Protein AF-A0A4Q7E898-F1 (afdb_monomer_lite)

Organism: NCBI:txid2294035

Sequence (315 aa):
MTIAIAASGPNAGLAIFKALQAAEAVGTGAIRGFVMLAVITSEGELQRYETQRGGTRTLFTEGETTGVEPPEMVQGAIAAALISSGPDRPTPLSQFLTADANAGLVTAHRVPQGPSINGIPLNVEVLDALQSGQSAQAATESVLAANPQADVGFITIDRQGNLYLQNAPRVQKRPDIGMAYREDAATGAKLGVLHNAISPYSSLAPLVADIGFRCMVEPAPVIGHFTIAAGVPIIYGDVDAVDVDEYGVAQRVVTSDRTFTDRDRSGVGIYLHSIVRHNGQAIGKTLFEPICIVSGGHIVEMSGQTSLQISYTHP

Secondary structure (DSSP, 8-state):
-EEEEEEESTTHHHHHHHHHHHHHHH-EES-SS-EEEEEE-TTS-EEEEEESSSTHHHHSEETTEESPPPPHHHHT-SEEEEEE-SS-PPSPGGGGSEEETTTEEEEEEE-TTSB-TTSSBHHHHHHHHHHTT--HHHHHHHHHHH-TT-SEEEEEEETT--EEEEE-HHHHT-TTEEEEEEEETTTTEEEEEEEESEESTTTHHHHHHHHHHTTTSPPPP--EEEEEETT-BEEE-SS-EEEE-TTSBEEEEEES-GGGTSS-EEEESS-TTPEEEETTEEEEEES---EEEEETTEEEEETTBSEEEEEEE--

Radius of gyration: 24.86 Å; chains: 1; bounding box: 59×46×65 Å

pLDDT: mean 96.6, std 3.12, range [75.75, 98.94]

Structure (mmCIF, N/CA/C/O backbone):
data_AF-A0A4Q7E898-F1
#
_entry.id   AF-A0A4Q7E898-F1
#
loop_
_atom_site.group_PDB
_atom_site.id
_atom_site.type_symbol
_atom_site.label_atom_id
_atom_site.label_alt_id
_atom_site.label_comp_id
_atom_site.label_asym_id
_atom_site.label_entity_id
_atom_site.label_seq_id
_atom_site.pdbx_PDB_ins_code
_atom_site.Cartn_x
_atom_site.Cartn_y
_atom_site.Cartn_z
_atom_site.occupancy
_atom_site.B_iso_or_equiv
_atom_site.auth_seq_id
_atom_site.auth_comp_id
_atom_site.auth_asym_id
_atom_site.auth_atom_id
_atom_site.pdbx_PDB_model_num
ATOM 1 N N . MET A 1 1 ? 3.023 -0.774 20.660 1.00 83.06 1 MET A N 1
ATOM 2 C CA . MET A 1 1 ? 3.803 -1.304 19.521 1.00 83.06 1 MET A CA 1
ATOM 3 C C . MET A 1 1 ? 2.766 -1.862 18.593 1.00 83.06 1 MET A C 1
ATOM 5 O O . MET A 1 1 ? 1.996 -2.672 19.073 1.00 83.06 1 MET A O 1
ATOM 9 N N . THR A 1 2 ? 2.616 -1.359 17.389 1.00 95.12 2 THR A N 1
ATOM 10 C CA . THR A 1 2 ? 1.421 -1.618 16.568 1.00 95.12 2 THR A CA 1
ATOM 11 C C . THR A 1 2 ? 1.756 -1.254 15.138 1.00 95.12 2 THR A C 1
ATOM 13 O O . THR A 1 2 ? 2.530 -0.315 14.934 1.00 95.12 2 THR A O 1
ATOM 16 N N . ILE A 1 3 ? 1.141 -1.945 14.191 1.00 98.50 3 ILE A N 1
ATOM 17 C CA . ILE A 1 3 ? 1.109 -1.583 12.779 1.00 98.50 3 ILE A CA 1
ATOM 18 C C . ILE A 1 3 ? -0.346 -1.385 12.359 1.00 98.50 3 ILE A C 1
ATOM 20 O O . ILE A 1 3 ? -1.218 -2.158 12.746 1.00 98.50 3 ILE A O 1
ATOM 24 N N . ALA A 1 4 ? -0.584 -0.335 11.592 1.00 98.75 4 ALA A N 1
ATOM 25 C CA . ALA A 1 4 ? -1.838 -0.007 10.949 1.00 98.75 4 ALA A CA 1
ATOM 26 C C . ALA A 1 4 ? -1.588 0.024 9.448 1.00 98.75 4 ALA A C 1
ATOM 28 O O . ALA A 1 4 ? -0.592 0.599 8.999 1.00 98.75 4 ALA A O 1
ATOM 29 N N . ILE A 1 5 ? -2.476 -0.602 8.691 1.00 98.88 5 ILE A N 1
ATOM 30 C CA . ILE A 1 5 ? -2.400 -0.638 7.233 1.00 98.88 5 ILE A CA 1
ATOM 31 C C . ILE A 1 5 ? -3.806 -0.395 6.717 1.00 98.88 5 ILE A C 1
ATOM 33 O O . ILE A 1 5 ? -4.744 -1.030 7.196 1.00 98.88 5 ILE A O 1
ATOM 37 N N . ALA A 1 6 ? -3.957 0.510 5.761 1.00 98.94 6 ALA A N 1
ATOM 38 C CA . ALA A 1 6 ? -5.221 0.689 5.067 1.00 98.94 6 ALA A CA 1
ATOM 39 C C . ALA A 1 6 ? -4.982 0.867 3.572 1.00 98.94 6 ALA A C 1
ATOM 41 O O . ALA A 1 6 ? -3.936 1.374 3.166 1.00 98.94 6 ALA A O 1
ATOM 42 N N . ALA A 1 7 ? -5.948 0.447 2.769 1.00 98.88 7 ALA A N 1
ATOM 43 C CA . ALA A 1 7 ? -5.915 0.575 1.327 1.00 98.88 7 ALA A CA 1
ATOM 44 C C . ALA A 1 7 ? -7.309 0.875 0.769 1.00 98.88 7 ALA A C 1
ATOM 46 O O . ALA A 1 7 ? -8.317 0.457 1.338 1.00 98.88 7 ALA A O 1
ATOM 47 N N . SER A 1 8 ? -7.345 1.593 -0.349 1.00 98.69 8 SER A N 1
ATOM 48 C CA . SER A 1 8 ? -8.548 1.943 -1.105 1.00 98.69 8 SER A CA 1
ATOM 49 C C . SER A 1 8 ? -8.269 1.769 -2.597 1.00 98.69 8 SER A C 1
ATOM 51 O O . SER A 1 8 ? -7.220 2.204 -3.069 1.00 98.69 8 SER A O 1
ATOM 53 N N . GLY A 1 9 ? -9.172 1.115 -3.325 1.00 97.75 9 GLY A N 1
ATOM 54 C CA . GLY A 1 9 ? -9.016 0.771 -4.740 1.00 97.75 9 GLY A CA 1
ATOM 55 C C . GLY A 1 9 ? -9.051 -0.740 -5.001 1.00 97.75 9 GLY A C 1
ATOM 56 O O . GLY A 1 9 ? -9.467 -1.508 -4.129 1.00 97.75 9 GLY A O 1
ATOM 57 N N . PRO A 1 10 ? -8.634 -1.184 -6.202 1.00 95.88 10 PRO A N 1
ATOM 58 C CA . PRO A 1 10 ? -8.641 -2.596 -6.574 1.00 95.88 10 PRO A CA 1
ATOM 59 C C . PRO A 1 10 ? -7.853 -3.459 -5.585 1.00 95.88 10 PRO A C 1
ATOM 61 O O . PRO A 1 10 ? -6.751 -3.099 -5.171 1.00 95.88 10 PRO A O 1
ATOM 64 N N . ASN A 1 11 ? -8.414 -4.615 -5.229 1.00 97.44 11 ASN A N 1
ATOM 65 C CA . ASN A 1 11 ? -7.785 -5.617 -4.366 1.00 97.44 11 ASN A CA 1
ATOM 66 C C . ASN A 1 11 ? -7.314 -5.091 -2.993 1.00 97.44 11 ASN A C 1
ATOM 68 O O . ASN A 1 11 ? -6.319 -5.581 -2.447 1.00 97.44 11 ASN A O 1
ATOM 72 N N . ALA A 1 12 ? -7.994 -4.091 -2.417 1.00 98.56 12 ALA A N 1
ATOM 73 C CA . ALA A 1 12 ? -7.544 -3.442 -1.186 1.00 98.56 12 ALA A CA 1
ATOM 74 C C . ALA A 1 12 ? -7.361 -4.438 -0.028 1.00 98.56 12 ALA A C 1
ATOM 76 O O . ALA A 1 12 ? -6.400 -4.334 0.737 1.00 98.56 12 ALA A O 1
ATOM 77 N N . GLY A 1 13 ? -8.243 -5.436 0.095 1.00 98.62 13 GLY A N 1
ATOM 78 C CA . GLY A 1 13 ? -8.133 -6.435 1.157 1.00 98.62 13 GLY A CA 1
ATOM 79 C C . GLY A 1 13 ? -6.945 -7.382 0.982 1.00 98.62 13 GLY A C 1
ATOM 80 O O . GLY A 1 13 ? -6.230 -7.640 1.954 1.00 98.62 13 GLY A O 1
ATOM 81 N N . LEU A 1 14 ? -6.662 -7.836 -0.247 1.00 98.44 14 LEU A N 1
ATOM 82 C CA . LEU A 1 14 ? -5.456 -8.623 -0.529 1.00 98.44 14 LEU A CA 1
ATOM 83 C C . LEU A 1 14 ? -4.189 -7.805 -0.246 1.00 98.44 14 LEU A C 1
ATOM 85 O O . LEU A 1 14 ? -3.255 -8.303 0.384 1.00 98.44 14 LEU A O 1
ATOM 89 N N . ALA A 1 15 ? -4.177 -6.537 -0.657 1.00 98.75 15 ALA A N 1
ATOM 90 C CA . ALA A 1 15 ? -3.044 -5.637 -0.485 1.00 98.75 15 ALA A CA 1
ATOM 91 C C . ALA A 1 15 ? -2.647 -5.467 0.986 1.00 98.75 15 ALA A C 1
ATOM 93 O O . ALA A 1 15 ? -1.477 -5.654 1.337 1.00 98.75 15 ALA A O 1
ATOM 94 N N . ILE A 1 16 ? -3.606 -5.171 1.873 1.00 98.81 16 ILE A N 1
ATOM 95 C CA . ILE A 1 16 ? -3.294 -5.006 3.300 1.00 98.81 16 ILE A CA 1
ATOM 96 C C . ILE A 1 16 ? -2.900 -6.329 3.964 1.00 98.81 16 ILE A C 1
ATOM 98 O O . ILE A 1 16 ? -2.039 -6.331 4.847 1.00 98.81 16 ILE A O 1
ATOM 102 N N . PHE A 1 17 ? -3.471 -7.457 3.524 1.00 98.81 17 PHE A N 1
ATOM 103 C CA . PHE A 1 17 ? -3.107 -8.780 4.029 1.00 98.81 17 PHE A CA 1
ATOM 104 C C . PHE A 1 17 ? -1.658 -9.125 3.668 1.00 98.81 17 PHE A C 1
ATOM 106 O O . PHE A 1 17 ? -0.875 -9.495 4.544 1.00 98.81 17 PHE A O 1
ATOM 113 N N . LYS A 1 18 ? -1.263 -8.923 2.404 1.00 98.75 18 LYS A N 1
ATOM 114 C CA . LYS A 1 18 ? 0.110 -9.152 1.927 1.00 98.75 18 LYS A CA 1
ATOM 115 C C . LYS A 1 18 ? 1.115 -8.202 2.565 1.00 98.75 18 LYS A C 1
ATOM 117 O O . LYS A 1 18 ? 2.206 -8.633 2.938 1.00 98.75 18 LYS A O 1
ATOM 122 N N . ALA A 1 19 ? 0.738 -6.941 2.770 1.00 98.75 19 ALA A N 1
ATOM 123 C CA . ALA A 1 19 ? 1.561 -5.988 3.504 1.00 98.75 19 ALA A CA 1
ATOM 124 C C . ALA A 1 19 ? 1.795 -6.440 4.958 1.00 98.75 19 ALA A C 1
ATOM 126 O O . ALA A 1 19 ? 2.935 -6.439 5.426 1.00 98.75 19 ALA A O 1
ATOM 127 N N . LEU A 1 20 ? 0.754 -6.893 5.669 1.00 98.75 20 LEU A N 1
ATOM 128 C CA . LEU A 1 20 ? 0.919 -7.410 7.030 1.00 98.75 20 LEU A CA 1
ATOM 129 C C . LEU A 1 20 ? 1.741 -8.705 7.054 1.00 98.75 20 LEU A C 1
ATOM 131 O O . LEU A 1 20 ? 2.619 -8.838 7.902 1.00 98.75 20 LEU A O 1
ATOM 135 N N . GLN A 1 21 ? 1.515 -9.627 6.116 1.00 98.44 21 GLN A N 1
ATOM 136 C CA . GLN A 1 21 ? 2.284 -10.869 6.000 1.00 98.44 21 GLN A CA 1
ATOM 137 C C . GLN A 1 21 ? 3.780 -10.576 5.800 1.00 98.44 21 GLN A C 1
ATOM 139 O O . GLN A 1 21 ? 4.632 -11.186 6.449 1.00 98.44 21 GLN A O 1
ATOM 144 N N . ALA A 1 22 ? 4.111 -9.594 4.958 1.00 98.38 22 ALA A N 1
ATOM 145 C CA . ALA A 1 22 ? 5.482 -9.130 4.780 1.00 98.38 22 ALA A CA 1
ATOM 146 C C . ALA A 1 22 ? 6.048 -8.499 6.060 1.00 98.38 22 ALA A C 1
ATOM 148 O O . ALA A 1 22 ? 7.173 -8.815 6.455 1.00 98.38 22 ALA A O 1
ATOM 149 N N . ALA A 1 23 ? 5.262 -7.659 6.744 1.00 98.31 23 ALA A N 1
ATOM 150 C CA . ALA A 1 23 ? 5.660 -7.060 8.015 1.00 98.31 23 ALA A CA 1
ATOM 151 C C . ALA A 1 23 ? 5.947 -8.127 9.078 1.00 98.31 23 ALA A C 1
ATOM 153 O O . ALA A 1 23 ? 6.920 -8.032 9.822 1.00 98.31 23 ALA A O 1
ATOM 154 N N . GLU A 1 24 ? 5.122 -9.168 9.125 1.00 98.06 24 GLU A N 1
ATOM 155 C CA . GLU A 1 24 ? 5.299 -10.317 9.995 1.00 98.06 24 GLU A CA 1
ATOM 156 C C . GLU A 1 24 ? 6.531 -11.129 9.613 1.00 98.06 24 GLU A C 1
ATOM 158 O O . GLU A 1 24 ? 7.222 -11.592 10.511 1.00 98.06 24 GLU A O 1
ATOM 163 N N . ALA A 1 25 ? 6.865 -11.286 8.334 1.00 97.62 25 ALA A N 1
ATOM 164 C CA . ALA A 1 25 ? 8.036 -12.053 7.917 1.00 97.62 25 ALA A CA 1
ATOM 165 C C . ALA A 1 25 ? 9.357 -11.415 8.384 1.00 97.62 25 ALA A C 1
ATOM 167 O O . ALA A 1 25 ? 10.219 -12.116 8.917 1.00 97.62 25 ALA A O 1
ATOM 168 N N . VAL A 1 26 ? 9.501 -10.095 8.232 1.00 97.31 26 VAL A N 1
ATOM 169 C CA . VAL A 1 26 ? 10.788 -9.398 8.441 1.00 97.31 26 VAL A CA 1
ATOM 170 C C . VAL A 1 26 ? 10.845 -8.552 9.715 1.00 97.31 26 VAL A C 1
ATOM 172 O O . VAL A 1 26 ? 11.931 -8.217 10.186 1.00 97.31 26 VAL A O 1
ATOM 175 N N . GLY A 1 27 ? 9.691 -8.191 10.274 1.00 96.56 27 GLY A N 1
ATOM 176 C CA . GLY A 1 27 ? 9.585 -7.330 11.443 1.00 96.56 27 GLY A CA 1
ATOM 177 C C . GLY A 1 27 ? 9.893 -8.056 12.752 1.00 96.56 27 GLY A C 1
ATOM 178 O O . GLY A 1 27 ? 9.548 -9.221 12.954 1.00 96.56 27 GLY A O 1
ATOM 179 N N . THR A 1 28 ? 10.501 -7.329 13.687 1.00 95.62 28 THR A N 1
ATOM 180 C CA . THR A 1 28 ? 10.760 -7.776 15.064 1.00 95.62 28 THR A CA 1
ATOM 181 C C . THR A 1 28 ? 10.154 -6.797 16.068 1.00 95.62 28 THR A C 1
ATOM 183 O O . THR A 1 28 ? 10.094 -5.597 15.815 1.00 95.62 28 THR A O 1
ATOM 186 N N . GLY A 1 29 ? 9.679 -7.294 17.213 1.00 92.75 29 GLY A N 1
ATOM 187 C CA . GLY A 1 29 ? 8.927 -6.510 18.202 1.00 92.75 29 GLY A CA 1
ATOM 188 C C . GLY A 1 29 ? 7.529 -7.086 18.422 1.00 92.75 29 GLY A C 1
ATOM 189 O O . GLY A 1 29 ? 7.320 -8.285 18.239 1.00 92.75 29 GLY A O 1
ATOM 190 N N . ALA A 1 30 ? 6.559 -6.256 18.818 1.00 88.94 30 ALA A N 1
ATOM 191 C CA . ALA A 1 30 ? 5.180 -6.727 18.990 1.00 88.94 30 ALA A CA 1
ATOM 192 C C . ALA A 1 30 ? 4.429 -6.735 17.652 1.00 88.94 30 ALA A C 1
ATOM 194 O O . ALA A 1 30 ? 3.775 -5.761 17.282 1.00 88.94 30 ALA A O 1
ATOM 195 N N . ILE A 1 31 ? 4.535 -7.867 16.964 1.00 94.19 31 ILE A N 1
ATOM 196 C CA . ILE A 1 31 ? 3.850 -8.227 15.720 1.00 94.19 31 ILE A CA 1
ATOM 197 C C . ILE A 1 31 ? 3.556 -9.744 15.745 1.00 94.19 31 ILE A C 1
ATOM 199 O O . ILE A 1 31 ? 4.004 -10.421 16.674 1.00 94.19 31 ILE A O 1
ATOM 203 N N . ARG A 1 32 ? 2.805 -10.291 14.773 1.00 93.50 32 ARG A N 1
ATOM 204 C CA . ARG A 1 32 ? 2.372 -11.713 14.705 1.00 93.50 32 ARG A CA 1
ATOM 205 C C . ARG A 1 32 ? 1.403 -12.153 15.817 1.00 93.50 32 ARG A C 1
ATOM 207 O O . ARG A 1 32 ? 1.253 -13.344 16.095 1.00 93.50 32 ARG A O 1
ATOM 214 N N . GLY A 1 33 ? 0.786 -11.203 16.506 1.00 95.25 33 GLY A N 1
ATOM 215 C CA . GLY A 1 33 ? -0.167 -11.445 17.582 1.00 95.25 33 GLY A CA 1
ATOM 216 C C . GLY A 1 33 ? -1.595 -11.241 17.109 1.00 95.25 33 GLY A C 1
ATOM 217 O O . GLY A 1 33 ? -2.097 -12.052 16.332 1.00 95.25 33 GLY A O 1
ATOM 218 N N . PHE A 1 34 ? -2.236 -10.185 17.610 1.00 97.25 34 PHE A N 1
ATOM 219 C CA . PHE A 1 34 ? -3.614 -9.874 17.257 1.00 97.25 34 PHE A CA 1
ATOM 220 C C . PHE A 1 34 ? -3.705 -9.180 15.896 1.00 97.25 34 PHE A C 1
ATOM 222 O O . PHE A 1 34 ? -2.785 -8.458 15.503 1.00 97.25 34 PHE A O 1
ATOM 229 N N . VAL A 1 35 ? -4.840 -9.350 15.227 1.00 98.44 35 VAL A N 1
ATOM 230 C CA . VAL A 1 35 ? -5.249 -8.555 14.067 1.00 98.44 35 VAL A CA 1
ATOM 231 C C . VAL A 1 35 ? -6.724 -8.226 14.223 1.00 98.44 35 VAL A C 1
ATOM 233 O O . VAL A 1 35 ? -7.515 -9.105 14.552 1.00 98.44 35 VAL A O 1
ATOM 236 N N . MET A 1 36 ? -7.082 -6.974 13.968 1.00 98.50 36 MET A N 1
ATOM 237 C CA . MET A 1 36 ? -8.452 -6.564 13.680 1.00 98.50 36 MET A CA 1
ATOM 238 C C . MET A 1 36 ? -8.471 -6.025 12.254 1.00 98.50 36 MET A C 1
ATOM 240 O O . MET A 1 36 ? -7.740 -5.080 11.960 1.00 98.50 36 MET A O 1
ATOM 244 N N . LEU A 1 37 ? -9.274 -6.633 11.385 1.00 98.81 37 LEU A N 1
ATOM 245 C CA . LEU A 1 37 ? -9.423 -6.281 9.977 1.00 98.81 37 LEU A CA 1
ATOM 246 C C . LEU A 1 37 ? -10.886 -5.939 9.691 1.00 98.81 37 LEU A C 1
ATOM 248 O O . LEU A 1 37 ? -11.799 -6.651 10.111 1.00 98.81 37 LEU A O 1
ATOM 252 N N . ALA A 1 38 ? -11.102 -4.854 8.956 1.00 98.81 38 ALA A N 1
ATOM 253 C CA . ALA A 1 38 ? -12.399 -4.488 8.412 1.00 98.81 38 ALA A CA 1
ATOM 254 C C . ALA A 1 38 ? -12.268 -4.179 6.923 1.00 98.81 38 ALA A C 1
ATOM 256 O O . ALA A 1 38 ? -11.303 -3.541 6.498 1.00 98.81 38 ALA A O 1
ATOM 257 N N . VAL A 1 39 ? -13.248 -4.623 6.142 1.00 98.75 39 VAL A N 1
ATOM 258 C CA . VAL A 1 39 ? -13.307 -4.383 4.698 1.00 98.75 39 VAL A CA 1
ATOM 259 C C . VAL A 1 39 ? -14.683 -3.909 4.283 1.00 98.75 39 VAL A C 1
ATOM 261 O O . VAL A 1 39 ? -15.682 -4.359 4.839 1.00 98.75 39 VAL A O 1
ATOM 264 N N . ILE A 1 40 ? -14.715 -3.029 3.289 1.00 98.69 40 ILE A N 1
ATOM 265 C CA . ILE A 1 40 ? -15.909 -2.693 2.522 1.00 98.69 40 ILE A CA 1
ATOM 266 C C . ILE A 1 40 ? -15.793 -3.449 1.199 1.00 98.69 40 ILE A C 1
ATOM 268 O O . ILE A 1 40 ? -14.851 -3.226 0.432 1.00 98.69 40 ILE A O 1
ATOM 272 N N . THR A 1 41 ? -16.703 -4.391 0.966 1.00 98.00 41 THR A N 1
ATOM 273 C CA . THR A 1 41 ? -16.717 -5.230 -0.239 1.00 98.00 41 THR A CA 1
ATOM 274 C C . THR A 1 41 ? -17.074 -4.404 -1.477 1.00 98.00 41 THR A C 1
ATOM 276 O O . THR A 1 41 ? -17.543 -3.270 -1.372 1.00 98.00 41 THR A O 1
ATOM 279 N N . SER A 1 42 ? -16.890 -4.972 -2.669 1.00 94.94 42 SER A N 1
ATOM 280 C CA . SER A 1 42 ? -17.359 -4.371 -3.930 1.00 94.94 42 SER A CA 1
ATOM 281 C C . SER A 1 42 ? -18.873 -4.132 -3.971 1.00 94.94 42 SER A C 1
ATOM 283 O O . SER A 1 42 ? -19.337 -3.261 -4.703 1.00 94.94 42 SER A O 1
ATOM 285 N N . GLU A 1 43 ? -19.632 -4.856 -3.151 1.00 95.75 43 GLU A N 1
ATOM 286 C CA . GLU A 1 43 ? -21.079 -4.702 -2.967 1.00 95.75 43 GLU A CA 1
ATOM 287 C C . GLU A 1 43 ? -21.429 -3.626 -1.922 1.00 95.75 43 GLU A C 1
ATOM 289 O O . GLU A 1 43 ? -22.600 -3.332 -1.693 1.00 95.75 43 GLU A O 1
ATOM 294 N N . GLY A 1 44 ? -20.422 -3.003 -1.300 1.00 96.06 44 GLY A N 1
ATOM 295 C CA . GLY A 1 44 ? -20.595 -1.981 -0.269 1.00 96.06 44 GLY A CA 1
ATOM 296 C C . GLY A 1 44 ? -20.878 -2.543 1.125 1.00 96.06 44 GLY A C 1
ATOM 297 O O . GLY A 1 44 ? -21.273 -1.792 2.015 1.00 96.06 44 GLY A O 1
ATOM 298 N N . GLU A 1 45 ? -20.683 -3.845 1.344 1.00 97.75 45 GLU A N 1
ATOM 299 C CA . GLU A 1 45 ? -20.921 -4.474 2.641 1.00 97.75 45 GLU A CA 1
ATOM 300 C C . GLU A 1 45 ? -19.704 -4.372 3.557 1.00 97.75 45 GLU A C 1
ATOM 302 O O . GLU A 1 45 ? -18.565 -4.550 3.129 1.00 97.75 45 GLU A O 1
ATOM 307 N N . LEU A 1 46 ? -19.944 -4.146 4.848 1.00 98.38 46 LEU A N 1
ATOM 308 C CA . LEU A 1 46 ? -18.887 -4.096 5.851 1.00 98.38 46 LEU A CA 1
ATOM 309 C C . LEU A 1 46 ? -18.697 -5.462 6.515 1.00 98.38 46 LEU A C 1
ATOM 311 O O . LEU A 1 46 ? -19.549 -5.910 7.280 1.00 98.38 46 LEU A O 1
ATOM 315 N N . GLN A 1 47 ? -17.534 -6.069 6.293 1.00 98.44 47 GLN A N 1
ATOM 316 C CA . GLN A 1 47 ? -17.136 -7.340 6.899 1.00 98.44 47 GLN A CA 1
ATOM 317 C C . GLN A 1 47 ? -16.001 -7.122 7.908 1.00 98.44 47 GLN A C 1
ATOM 319 O O . GLN A 1 47 ? -15.177 -6.215 7.755 1.00 98.44 47 GLN A O 1
ATOM 324 N N . ARG A 1 48 ? -15.957 -7.946 8.959 1.00 98.56 48 ARG A N 1
ATOM 325 C CA . ARG A 1 48 ? -14.964 -7.858 10.041 1.00 98.56 48 ARG A CA 1
ATOM 326 C C . ARG A 1 48 ? -14.371 -9.221 10.348 1.00 98.56 48 ARG A C 1
ATOM 328 O O . ARG A 1 48 ? -15.101 -10.199 10.458 1.00 98.56 48 ARG A O 1
ATOM 335 N N . TYR A 1 49 ? -13.060 -9.243 10.544 1.00 98.44 49 TYR A N 1
ATOM 336 C CA . TYR A 1 49 ? -12.298 -10.442 10.862 1.00 98.44 49 TYR A CA 1
ATOM 337 C C . TYR A 1 49 ? -11.279 -10.117 11.942 1.00 98.44 49 TYR A C 1
ATOM 339 O O . TYR A 1 49 ? -10.667 -9.046 11.931 1.00 98.44 49 TYR A O 1
ATOM 347 N N . GLU A 1 50 ? -11.085 -11.039 12.875 1.00 98.00 50 GLU A N 1
ATOM 348 C CA . GLU A 1 50 ? -10.168 -10.824 13.980 1.00 98.00 50 GLU A CA 1
ATOM 349 C C . GLU A 1 50 ? -9.475 -12.108 14.424 1.00 98.00 50 GLU A C 1
ATOM 351 O O . GLU A 1 50 ? -9.988 -13.214 14.279 1.00 98.00 50 GLU A O 1
ATOM 356 N N . THR A 1 51 ? -8.292 -11.944 15.003 1.00 97.81 51 THR A N 1
ATOM 357 C CA . THR A 1 51 ? -7.583 -12.995 15.730 1.00 97.81 51 THR A CA 1
ATOM 358 C C . THR A 1 51 ? -6.811 -12.362 16.876 1.00 97.81 51 THR A C 1
ATOM 360 O O . THR A 1 51 ? -6.358 -11.224 16.771 1.00 97.81 51 THR A O 1
ATOM 363 N N . GLN A 1 52 ? -6.633 -13.085 17.980 1.00 96.44 52 GLN A N 1
ATOM 364 C CA . GLN A 1 52 ? -5.808 -12.631 19.106 1.00 96.44 52 GLN A CA 1
ATOM 365 C C . GLN A 1 52 ? -4.343 -13.057 18.988 1.00 96.44 52 GLN A C 1
ATOM 367 O O . GLN A 1 52 ? -3.465 -12.452 19.609 1.00 96.44 52 GLN A O 1
ATOM 372 N N . ARG A 1 53 ? -4.066 -14.137 18.253 1.00 96.12 53 ARG A N 1
ATOM 373 C CA . ARG A 1 53 ? -2.758 -14.800 18.226 1.00 96.12 53 ARG A CA 1
ATOM 374 C C . ARG A 1 53 ? -2.511 -15.408 16.863 1.00 96.12 53 ARG A C 1
ATOM 376 O O . ARG A 1 53 ? -3.365 -16.139 16.382 1.00 96.12 53 ARG A O 1
ATOM 383 N N . GLY A 1 54 ? -1.310 -15.228 16.321 1.00 95.75 54 GLY A N 1
ATOM 384 C CA . GLY A 1 54 ? -0.877 -15.868 15.079 1.00 95.75 54 GLY A CA 1
ATOM 385 C C . GLY A 1 54 ? -0.921 -14.956 13.856 1.00 95.75 54 GLY A C 1
ATOM 386 O O . GLY A 1 54 ? -0.413 -15.356 12.810 1.00 95.75 54 GLY A O 1
ATOM 387 N N . GLY A 1 55 ? -1.432 -13.729 13.988 1.00 97.38 55 GLY A N 1
ATOM 388 C CA . GLY A 1 55 ? -1.327 -12.743 12.923 1.00 97.38 55 GLY A CA 1
ATOM 389 C C . GLY A 1 55 ? -2.074 -13.158 11.657 1.00 97.38 55 GLY A C 1
ATOM 390 O O . GLY A 1 55 ? -3.152 -13.750 11.718 1.00 97.38 55 GLY A O 1
ATOM 391 N N . THR A 1 56 ? -1.460 -12.929 10.497 1.00 97.88 56 THR A N 1
ATOM 392 C CA . THR A 1 56 ? -2.016 -13.379 9.207 1.00 97.88 56 THR A CA 1
ATOM 393 C C . THR A 1 56 ? -2.218 -14.890 9.125 1.00 97.88 56 THR A C 1
ATOM 395 O O . THR A 1 56 ? -3.088 -15.342 8.387 1.00 97.88 56 THR A O 1
ATOM 398 N N . ARG A 1 57 ? -1.485 -15.692 9.914 1.00 97.44 57 ARG A N 1
ATOM 399 C CA . ARG A 1 57 ? -1.609 -17.156 9.876 1.00 97.44 57 ARG A CA 1
ATOM 400 C C . ARG A 1 57 ? -2.932 -17.665 10.434 1.00 97.44 57 ARG A C 1
ATOM 402 O O . ARG A 1 57 ? -3.322 -18.770 10.100 1.00 97.44 57 ARG A O 1
ATOM 409 N N . THR A 1 58 ? -3.594 -16.925 11.310 1.00 97.25 58 THR A N 1
ATOM 410 C CA . THR A 1 58 ? -4.819 -17.393 11.986 1.00 97.25 58 THR A CA 1
ATOM 411 C C . THR A 1 58 ? -6.007 -16.474 11.757 1.00 97.25 58 THR A C 1
ATOM 413 O O . THR A 1 58 ? -7.091 -16.770 12.244 1.00 97.25 58 THR A O 1
ATOM 416 N N . LEU A 1 59 ? -5.813 -15.367 11.036 1.00 97.88 59 LEU A N 1
ATOM 417 C CA . LEU A 1 59 ? -6.890 -14.446 10.684 1.00 97.88 59 LEU A CA 1
ATOM 418 C C . LEU A 1 59 ? -7.956 -15.116 9.806 1.00 97.88 59 LEU A C 1
ATOM 420 O O . LEU A 1 59 ? -9.139 -14.827 9.953 1.00 97.88 59 LEU A O 1
ATOM 424 N N . PHE A 1 60 ? -7.528 -16.021 8.925 1.00 97.75 60 PHE A N 1
ATOM 425 C CA . PHE A 1 60 ? -8.398 -16.845 8.094 1.00 97.75 60 PHE A CA 1
ATOM 426 C C . PHE A 1 60 ? -8.020 -18.318 8.252 1.00 97.75 60 PHE A C 1
ATOM 428 O O . PHE A 1 60 ? -6.843 -18.656 8.426 1.00 97.75 60 PHE A O 1
ATOM 435 N N . THR A 1 61 ? -9.025 -19.191 8.190 1.00 94.94 61 THR A N 1
ATOM 436 C CA . THR A 1 61 ? -8.860 -20.646 8.242 1.00 94.94 61 THR A CA 1
ATOM 437 C C . THR A 1 61 ? -9.733 -21.318 7.189 1.00 94.94 61 THR A C 1
ATOM 439 O O . THR A 1 61 ? -10.836 -20.856 6.901 1.00 94.94 61 THR A O 1
ATOM 442 N N . GLU A 1 62 ? -9.260 -22.438 6.648 1.00 91.19 62 GLU A N 1
ATOM 443 C CA . GLU A 1 62 ? -10.039 -23.318 5.774 1.00 91.19 62 GLU A CA 1
ATOM 444 C C . GLU A 1 62 ? -10.202 -24.669 6.474 1.00 91.19 62 GLU A C 1
ATOM 446 O O . GLU A 1 62 ? -9.291 -25.502 6.502 1.00 91.19 62 GLU A O 1
ATOM 451 N N . GLY A 1 63 ? -11.344 -24.844 7.145 1.00 90.81 63 GLY A N 1
ATOM 452 C CA . GLY A 1 63 ? -11.521 -25.929 8.108 1.00 90.81 63 GLY A CA 1
ATOM 453 C C . GLY A 1 63 ? -10.485 -25.828 9.233 1.00 90.81 63 GLY A C 1
ATOM 454 O O . GLY A 1 63 ? -10.434 -24.826 9.944 1.00 90.81 63 GLY A O 1
ATOM 455 N N . GLU A 1 64 ? -9.647 -26.856 9.372 1.00 91.12 64 GLU A N 1
ATOM 456 C CA . GLU A 1 64 ? -8.554 -26.914 10.357 1.00 91.12 64 GLU A CA 1
ATOM 457 C C . GLU A 1 64 ? -7.231 -26.304 9.841 1.00 91.12 64 GLU A C 1
ATOM 459 O O . GLU A 1 64 ? -6.256 -26.192 10.588 1.00 91.12 64 GLU A O 1
ATOM 464 N N . THR A 1 65 ? -7.178 -25.891 8.570 1.00 93.50 65 THR A N 1
ATOM 465 C CA . THR A 1 65 ? -5.968 -25.345 7.941 1.00 93.50 65 THR A CA 1
ATOM 466 C C . THR A 1 65 ? -5.794 -23.868 8.284 1.00 93.50 65 THR A C 1
ATOM 468 O O . THR A 1 65 ? -6.705 -23.060 8.111 1.00 93.50 65 THR A O 1
ATOM 471 N N . THR A 1 66 ? -4.592 -23.506 8.737 1.00 95.38 66 THR A N 1
ATOM 472 C CA . THR A 1 66 ? -4.182 -22.126 9.044 1.00 95.38 66 THR A CA 1
ATOM 473 C C . TH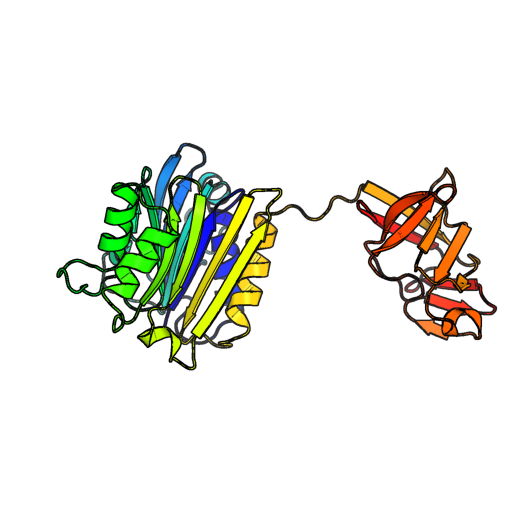R A 1 66 ? -3.188 -21.619 7.998 1.00 95.38 66 THR A C 1
ATOM 475 O O . THR A 1 66 ? -2.530 -22.409 7.325 1.00 95.38 66 THR A O 1
ATOM 478 N N . GLY A 1 67 ? -3.035 -20.301 7.880 1.00 92.38 67 GLY A N 1
ATOM 479 C CA . GLY A 1 67 ? -2.114 -19.672 6.929 1.00 92.38 67 GLY A CA 1
ATOM 480 C C . GLY A 1 67 ? -2.644 -19.623 5.503 1.00 92.38 67 GLY A C 1
ATOM 481 O O . GLY A 1 67 ? -1.846 -19.529 4.574 1.00 92.38 67 GLY A O 1
ATOM 482 N N . VAL A 1 68 ? -3.963 -19.703 5.345 1.00 95.81 68 VAL A N 1
ATOM 483 C CA . VAL A 1 68 ? -4.635 -19.582 4.052 1.00 95.81 68 VAL A CA 1
ATOM 484 C C . VAL A 1 68 ? -4.765 -18.117 3.635 1.00 95.81 68 VAL A C 1
ATOM 486 O O . VAL A 1 68 ? -4.665 -17.204 4.459 1.00 95.81 68 VAL A O 1
ATOM 489 N N . GLU A 1 69 ? -4.978 -17.897 2.341 1.00 96.25 69 GLU A N 1
ATOM 490 C CA . GLU A 1 69 ? -5.304 -16.573 1.813 1.00 96.25 69 GLU A CA 1
ATOM 491 C C . GLU A 1 69 ? -6.694 -16.111 2.291 1.00 96.25 69 GLU A C 1
ATOM 493 O O . GLU A 1 69 ? -7.533 -16.940 2.659 1.00 96.25 69 GLU A O 1
ATOM 498 N N . PRO A 1 70 ? -6.978 -14.795 2.271 1.00 97.50 70 PRO A N 1
ATOM 499 C CA . PRO A 1 70 ? -8.321 -14.293 2.533 1.00 97.50 70 PRO A CA 1
ATOM 500 C C . PRO A 1 70 ? -9.335 -14.866 1.527 1.00 97.50 70 PRO A C 1
ATOM 502 O O . PRO A 1 70 ? -8.969 -15.111 0.378 1.00 97.50 70 PRO A O 1
ATOM 505 N N . PRO A 1 71 ? -10.621 -15.020 1.886 1.00 97.00 71 PRO A N 1
ATOM 506 C CA . PRO A 1 71 ? -11.671 -15.344 0.917 1.00 97.00 71 PRO A CA 1
ATOM 507 C C . PRO A 1 71 ? -11.721 -14.328 -0.237 1.00 97.00 71 PRO A C 1
ATOM 509 O O . PRO A 1 71 ? -11.421 -13.154 -0.021 1.00 97.00 71 PRO A O 1
ATOM 512 N N . GLU A 1 72 ? -12.151 -14.735 -1.437 1.00 96.56 72 GLU A N 1
ATOM 513 C CA . GLU A 1 72 ? -12.176 -13.870 -2.639 1.00 96.56 72 GLU A CA 1
ATOM 514 C C . GLU A 1 72 ? -12.886 -12.526 -2.405 1.00 96.56 72 GLU A C 1
ATOM 516 O O . GLU A 1 72 ? -12.385 -11.477 -2.805 1.00 96.56 72 GLU A O 1
ATOM 521 N N . MET A 1 73 ? -14.002 -12.539 -1.671 1.00 97.19 73 MET A N 1
ATOM 522 C CA . MET A 1 73 ? -14.743 -11.331 -1.287 1.00 97.19 73 MET A CA 1
ATOM 523 C C . MET A 1 73 ? -13.887 -10.339 -0.483 1.00 97.19 73 MET A C 1
ATOM 525 O O . MET A 1 73 ? -14.012 -9.127 -0.651 1.00 97.19 73 MET A O 1
ATOM 529 N N . VAL A 1 74 ? -13.017 -10.842 0.396 1.00 98.12 74 VAL A N 1
ATOM 530 C CA . VAL A 1 74 ? -12.077 -10.009 1.152 1.00 98.12 74 VAL A CA 1
ATOM 531 C C . VAL A 1 74 ? -10.952 -9.547 0.238 1.00 98.12 74 VAL A C 1
ATOM 533 O O . VAL A 1 74 ? -10.602 -8.373 0.277 1.00 98.12 74 VAL A O 1
ATOM 536 N N . GLN A 1 75 ? -10.405 -10.433 -0.601 1.00 98.12 75 GLN A N 1
ATOM 537 C CA . GLN A 1 75 ? -9.329 -10.079 -1.529 1.00 98.12 75 GLN A CA 1
ATOM 538 C C . GLN A 1 75 ? -9.728 -8.899 -2.423 1.00 98.12 75 GLN A C 1
ATOM 540 O O . GLN A 1 75 ? -8.989 -7.918 -2.480 1.00 98.12 75 GLN A O 1
ATOM 545 N N . GLY A 1 76 ? -10.914 -8.969 -3.036 1.00 97.06 76 GLY A N 1
ATOM 546 C CA . GLY A 1 76 ? -11.465 -7.971 -3.958 1.00 97.06 76 GLY A CA 1
ATOM 547 C C . GLY A 1 76 ? -12.182 -6.782 -3.306 1.00 97.06 76 GLY A C 1
ATOM 548 O O . GLY A 1 76 ? -12.884 -6.049 -4.003 1.00 97.06 76 GLY A O 1
ATOM 549 N N . ALA A 1 77 ? -12.053 -6.581 -1.990 1.00 98.25 77 ALA A N 1
ATOM 550 C CA . ALA A 1 77 ? -12.648 -5.435 -1.305 1.00 98.25 77 ALA A CA 1
ATOM 551 C C . ALA A 1 77 ? -12.164 -4.093 -1.890 1.00 98.25 77 ALA A C 1
ATOM 553 O O . ALA A 1 77 ? -10.999 -3.965 -2.267 1.00 98.25 77 ALA A O 1
ATOM 554 N N . ILE A 1 78 ? -13.047 -3.087 -1.912 1.00 97.75 78 ILE A N 1
ATOM 555 C CA . ILE A 1 78 ? -12.753 -1.745 -2.457 1.00 97.75 78 ILE A CA 1
ATOM 556 C C . ILE A 1 78 ? -12.073 -0.832 -1.437 1.00 97.75 78 ILE A C 1
AT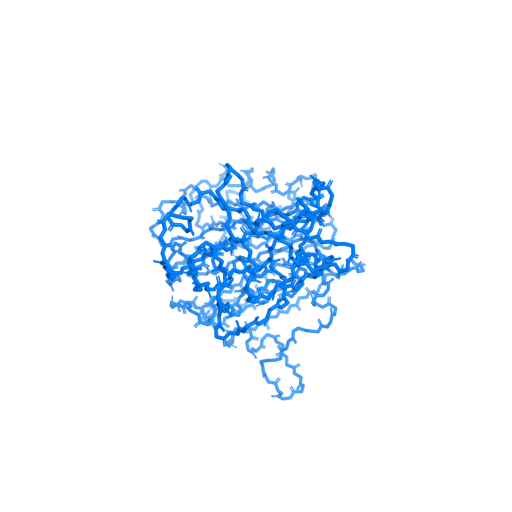OM 558 O O . ILE A 1 78 ? -11.387 0.116 -1.807 1.00 97.75 78 ILE A O 1
ATOM 562 N N . ALA A 1 79 ? -12.262 -1.111 -0.149 1.00 98.75 79 ALA A N 1
ATOM 563 C CA . ALA A 1 79 ? -11.562 -0.447 0.935 1.00 98.75 79 ALA A CA 1
ATOM 564 C C . ALA A 1 79 ? -11.302 -1.452 2.049 1.00 98.75 79 ALA A C 1
ATOM 566 O O . ALA A 1 79 ? -12.150 -2.284 2.374 1.00 98.75 79 ALA A O 1
ATOM 567 N N . ALA A 1 80 ? -10.123 -1.375 2.644 1.00 98.88 80 ALA A N 1
ATOM 568 C CA . ALA A 1 80 ? -9.702 -2.305 3.668 1.00 98.88 80 ALA A CA 1
ATOM 569 C C . ALA A 1 80 ? -8.813 -1.592 4.678 1.00 98.88 80 ALA A C 1
ATOM 571 O O . ALA A 1 80 ? -7.971 -0.773 4.315 1.00 98.88 80 ALA A O 1
ATOM 572 N N . ALA A 1 81 ? -8.974 -1.922 5.952 1.00 98.94 81 ALA A N 1
ATOM 573 C CA . ALA A 1 81 ? -8.122 -1.423 7.012 1.00 98.94 81 ALA A CA 1
ATOM 574 C C . ALA A 1 81 ? -7.848 -2.530 8.028 1.00 98.94 81 ALA A C 1
ATOM 576 O O . ALA A 1 81 ? -8.712 -3.361 8.313 1.00 98.94 81 ALA A O 1
ATOM 577 N N . LEU A 1 82 ? -6.648 -2.528 8.598 1.00 98.81 82 LEU A N 1
ATOM 578 C CA . LEU A 1 82 ? -6.294 -3.390 9.712 1.00 98.81 82 LEU A CA 1
ATOM 579 C C . LEU A 1 82 ? -5.430 -2.675 10.745 1.00 98.81 82 LEU A C 1
ATOM 581 O O . LEU A 1 82 ? -4.747 -1.689 10.449 1.00 98.81 82 LEU A O 1
ATOM 585 N N . ILE A 1 83 ? -5.451 -3.213 11.958 1.00 98.69 83 ILE A N 1
ATOM 586 C CA . ILE A 1 83 ? -4.484 -2.944 13.020 1.00 98.69 83 ILE A CA 1
ATOM 587 C C . ILE A 1 83 ? -3.965 -4.280 13.554 1.00 98.69 83 ILE A C 1
ATOM 589 O O . ILE A 1 83 ? -4.730 -5.225 13.746 1.00 98.69 83 ILE A O 1
ATOM 593 N N . SER A 1 84 ? -2.657 -4.365 13.789 1.00 98.31 84 SER A N 1
ATOM 594 C CA . SER A 1 84 ? -1.989 -5.557 14.311 1.00 98.31 84 SER A CA 1
ATOM 595 C C . SER A 1 84 ? -0.903 -5.213 15.331 1.00 98.31 84 SER A C 1
ATOM 597 O O . SER A 1 84 ? -0.362 -4.102 15.372 1.00 98.31 84 SER A O 1
ATOM 599 N N . SER A 1 85 ? -0.595 -6.174 16.201 1.00 95.88 85 SER A N 1
ATOM 600 C CA . SER A 1 85 ? 0.481 -6.108 17.192 1.00 95.88 85 SER A CA 1
ATOM 601 C C . SER A 1 85 ? 0.828 -7.502 17.731 1.00 95.88 85 SER A C 1
ATOM 603 O O . SER A 1 85 ? 0.371 -8.508 17.205 1.00 95.88 85 SER A O 1
ATOM 605 N N . GLY A 1 86 ? 1.600 -7.576 18.820 1.00 93.69 86 GLY A N 1
ATOM 606 C CA . GLY A 1 86 ? 1.663 -8.735 19.706 1.00 93.69 86 GLY A CA 1
ATOM 607 C C . GLY A 1 86 ? 0.297 -9.089 20.324 1.00 93.69 86 GLY A C 1
ATOM 608 O O . GLY A 1 86 ? -0.644 -8.293 20.234 1.00 93.69 86 GLY A O 1
ATOM 609 N N . PRO A 1 87 ? 0.185 -10.293 20.904 1.00 93.81 87 PRO A N 1
ATOM 610 C CA . PRO A 1 87 ? -1.093 -10.918 21.235 1.00 93.81 87 PRO A CA 1
ATOM 611 C C . PRO A 1 87 ? -1.769 -10.317 22.474 1.00 93.81 87 PRO A C 1
ATOM 613 O O . PRO A 1 87 ? -1.218 -9.432 23.131 1.00 93.81 87 PRO A O 1
ATOM 616 N N . ASP A 1 88 ? -2.951 -10.852 22.793 1.00 93.44 88 ASP A N 1
ATOM 617 C CA . ASP A 1 88 ? -3.670 -10.651 24.059 1.00 93.44 88 ASP A CA 1
ATOM 618 C C . ASP A 1 88 ? -4.052 -9.190 24.318 1.00 93.44 88 ASP A C 1
ATOM 620 O O . ASP A 1 88 ? -3.792 -8.613 25.379 1.00 93.44 88 ASP A O 1
ATOM 624 N N . ARG A 1 89 ? -4.676 -8.566 23.314 1.00 94.44 89 ARG A N 1
ATOM 625 C CA . ARG A 1 89 ? -5.231 -7.221 23.476 1.00 94.44 89 ARG A CA 1
ATOM 626 C C . ARG A 1 89 ? -6.571 -7.252 24.204 1.00 94.44 89 ARG A C 1
ATOM 628 O O . ARG A 1 89 ? -7.305 -8.232 24.070 1.00 94.44 89 ARG A O 1
ATOM 635 N N . PRO A 1 90 ? -6.914 -6.177 24.941 1.00 93.56 90 PRO A N 1
ATOM 636 C CA . PRO A 1 90 ? -8.245 -6.018 25.510 1.00 93.56 90 PRO A CA 1
ATOM 637 C C . PRO A 1 90 ? -9.335 -6.257 24.465 1.00 93.56 90 PRO A C 1
ATOM 639 O O . PRO A 1 90 ? -9.285 -5.709 23.366 1.00 93.56 90 PRO A O 1
ATOM 642 N N . THR A 1 91 ? -10.312 -7.086 24.813 1.00 94.19 91 THR A N 1
ATOM 643 C CA . THR A 1 91 ? -11.481 -7.363 23.977 1.00 94.19 91 THR A CA 1
ATOM 644 C C . THR A 1 91 ? -12.610 -6.373 24.279 1.00 94.19 91 THR A C 1
ATOM 646 O O . THR A 1 91 ? -12.710 -5.916 25.421 1.00 94.19 91 THR A O 1
ATOM 649 N N . PRO A 1 92 ? -13.487 -6.070 23.307 1.00 96.12 92 PRO A N 1
ATOM 650 C CA . PRO A 1 92 ? -13.485 -6.570 21.924 1.00 96.12 92 PRO A CA 1
ATOM 651 C C . PRO A 1 92 ? -12.386 -5.915 21.068 1.00 96.12 92 PRO A C 1
ATOM 653 O O . PRO A 1 92 ? -12.044 -4.758 21.305 1.00 96.12 92 PRO A O 1
ATOM 656 N N . LEU A 1 93 ? -11.825 -6.624 20.077 1.00 96.75 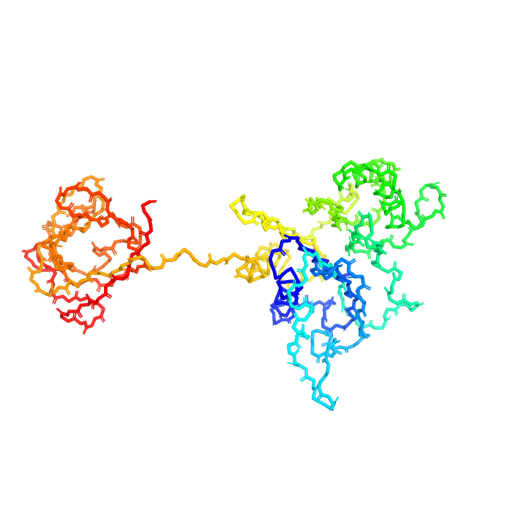93 LEU A N 1
ATOM 657 C CA . LEU A 1 93 ? -10.758 -6.065 19.225 1.00 96.75 93 LEU A CA 1
ATOM 658 C C . LEU A 1 93 ? -11.268 -4.959 18.290 1.00 96.75 93 LEU A C 1
ATOM 660 O O . LEU A 1 93 ? -10.511 -4.067 17.904 1.00 96.75 93 LEU A O 1
ATOM 664 N N . SER A 1 94 ? -12.571 -4.944 18.016 1.00 96.56 94 SER A N 1
ATOM 665 C CA . SER A 1 94 ? -13.252 -3.869 17.291 1.00 96.56 94 SER A CA 1
ATOM 666 C C . SER A 1 94 ? -13.081 -2.479 17.919 1.00 96.56 94 SER A C 1
ATOM 668 O O . SER A 1 94 ? -13.248 -1.483 17.226 1.00 96.56 94 SER A O 1
ATOM 670 N N . GLN A 1 95 ? -12.682 -2.367 19.193 1.00 97.31 95 GLN A N 1
ATOM 671 C CA . GLN A 1 95 ? -12.391 -1.062 19.799 1.00 97.31 95 GLN A CA 1
ATOM 672 C C . GLN A 1 95 ? -11.189 -0.349 19.151 1.00 97.31 95 GLN A C 1
ATOM 674 O O . GLN A 1 95 ? -11.086 0.873 19.230 1.00 97.31 95 GLN A O 1
ATOM 679 N N . PHE A 1 96 ? -10.276 -1.091 18.512 1.00 97.88 96 PHE A N 1
ATOM 680 C CA . PHE A 1 96 ? -9.057 -0.533 17.921 1.00 97.88 96 PHE A CA 1
ATOM 681 C C . PHE A 1 96 ? -9.231 -0.049 16.475 1.00 97.88 96 PHE A C 1
ATOM 683 O O . PHE A 1 96 ? -8.370 0.674 15.976 1.00 97.88 96 PHE A O 1
ATOM 690 N N . LEU A 1 97 ? -10.316 -0.449 15.807 1.00 98.38 97 LEU A N 1
ATOM 691 C CA . LEU A 1 97 ? -10.615 -0.109 14.418 1.00 98.38 97 LEU A CA 1
ATOM 692 C C . LEU A 1 97 ? -12.119 0.119 14.272 1.00 98.38 97 LEU A C 1
ATOM 694 O O . LEU A 1 97 ? -12.921 -0.812 14.374 1.00 98.38 97 LEU A O 1
ATOM 698 N N . THR A 1 98 ? -12.491 1.364 13.999 1.00 98.38 98 THR A N 1
ATOM 699 C CA . THR A 1 98 ? -13.878 1.794 13.807 1.00 98.38 98 THR A CA 1
ATOM 700 C C . THR A 1 98 ? -14.195 1.883 12.318 1.00 98.38 98 THR A C 1
ATOM 702 O O . THR A 1 98 ? -13.346 2.226 11.497 1.00 98.38 98 THR A O 1
ATOM 705 N N . ALA A 1 99 ? -15.413 1.497 11.945 1.00 98.44 99 ALA A N 1
ATOM 706 C CA . ALA A 1 99 ? -15.806 1.380 10.547 1.00 98.44 99 ALA A CA 1
ATOM 707 C C . ALA A 1 99 ? -17.323 1.468 10.383 1.00 98.44 99 ALA A C 1
ATOM 709 O O . ALA A 1 99 ? -18.066 0.883 11.178 1.00 98.44 99 ALA A O 1
ATOM 710 N N . ASP A 1 100 ? -17.749 2.117 9.307 1.00 98.56 100 ASP A N 1
ATOM 711 C CA . ASP A 1 100 ? -19.136 2.235 8.868 1.00 98.56 100 ASP A CA 1
ATOM 712 C C . ASP A 1 100 ? -19.175 2.137 7.336 1.00 98.56 100 ASP A C 1
ATOM 714 O O . ASP A 1 100 ? -18.440 2.846 6.652 1.00 98.56 100 ASP A O 1
ATOM 718 N N . ALA A 1 101 ? -20.028 1.264 6.793 1.00 97.75 101 ALA A N 1
ATOM 719 C CA . ALA A 1 101 ? -20.111 1.014 5.351 1.00 97.75 101 ALA A CA 1
ATOM 720 C C . ALA A 1 101 ? -20.436 2.279 4.531 1.00 97.75 101 ALA A C 1
ATOM 722 O O . ALA A 1 101 ? -20.033 2.400 3.377 1.00 97.75 101 ALA A O 1
ATOM 723 N N . ASN A 1 102 ? -21.162 3.227 5.128 1.00 97.69 102 ASN A N 1
ATOM 724 C CA . ASN A 1 102 ? -21.627 4.450 4.485 1.00 97.69 102 ASN A CA 1
ATOM 725 C C . ASN A 1 102 ? -20.743 5.669 4.774 1.00 97.69 102 ASN A C 1
ATOM 727 O O . ASN A 1 102 ? -20.950 6.702 4.136 1.00 97.69 102 ASN A O 1
ATOM 731 N N . ALA A 1 103 ? -19.794 5.577 5.707 1.00 98.12 103 ALA A N 1
ATOM 732 C CA . ALA A 1 103 ? -18.905 6.688 6.050 1.00 98.12 103 ALA A CA 1
ATOM 733 C C . ALA A 1 103 ? -17.438 6.405 5.722 1.00 98.12 103 ALA A C 1
ATOM 735 O O . ALA A 1 103 ? -16.774 7.270 5.152 1.00 98.12 103 ALA A O 1
ATOM 736 N N . GLY A 1 104 ? -16.938 5.210 6.051 1.00 98.38 104 GLY A N 1
ATOM 737 C CA . GLY A 1 104 ? -15.547 4.843 5.823 1.00 98.38 104 GLY A CA 1
ATOM 738 C C . GLY A 1 104 ? -14.919 3.976 6.916 1.00 98.38 104 GLY A C 1
ATOM 739 O O . GLY A 1 104 ? -15.601 3.340 7.725 1.00 98.38 104 GLY A O 1
ATOM 740 N N . LEU A 1 105 ? -13.586 3.944 6.924 1.00 98.88 105 LEU A N 1
ATOM 741 C CA . LEU A 1 105 ? -12.759 3.126 7.815 1.00 98.88 105 LEU A CA 1
ATOM 742 C C . LEU A 1 105 ? -11.761 4.008 8.573 1.00 98.88 105 LEU A C 1
ATOM 744 O O . LEU A 1 105 ? -11.106 4.861 7.977 1.00 98.88 105 LEU A O 1
ATOM 748 N N . VAL A 1 106 ? -11.586 3.753 9.869 1.00 98.81 106 VAL A N 1
ATOM 749 C CA . VAL A 1 106 ? -10.586 4.420 10.711 1.00 98.81 106 VAL A CA 1
ATOM 750 C C . VAL A 1 106 ? -9.761 3.358 11.433 1.00 98.81 106 VAL A C 1
ATOM 752 O O . VAL A 1 106 ? -10.216 2.716 12.382 1.00 98.81 106 VAL A O 1
ATOM 755 N N . THR A 1 107 ? -8.519 3.179 10.986 1.00 98.75 107 THR A N 1
ATOM 756 C CA . THR A 1 107 ? -7.506 2.393 11.701 1.00 98.75 107 THR A CA 1
ATOM 757 C C . THR A 1 107 ? -6.426 3.313 12.255 1.00 98.75 107 THR A C 1
ATOM 759 O O . THR A 1 107 ? -6.348 4.499 11.932 1.00 98.75 107 THR A O 1
ATOM 762 N N . ALA A 1 108 ? -5.585 2.785 13.131 1.00 97.94 108 ALA A N 1
ATOM 763 C CA . ALA A 1 108 ? -4.549 3.560 13.780 1.00 97.94 108 ALA A CA 1
ATOM 764 C C . ALA A 1 108 ? -3.418 2.680 14.280 1.00 97.94 108 ALA A C 1
ATOM 766 O O . ALA A 1 108 ? -3.568 1.474 14.466 1.00 97.94 108 ALA A O 1
ATOM 767 N N . HIS A 1 109 ? -2.294 3.309 14.593 1.00 97.38 109 HIS A N 1
ATOM 768 C CA . HIS A 1 109 ? -1.296 2.715 15.470 1.00 97.38 109 HIS A CA 1
ATOM 769 C C . HIS A 1 109 ? -1.303 3.459 16.816 1.00 97.38 109 HIS A C 1
ATOM 771 O O . HIS A 1 109 ? -1.717 4.616 16.898 1.00 97.38 109 HIS A O 1
ATOM 777 N N . ARG A 1 110 ? -0.812 2.794 17.868 1.00 96.00 110 ARG A N 1
ATOM 778 C CA . ARG A 1 110 ? -0.816 3.213 19.280 1.00 96.00 110 ARG A CA 1
ATOM 779 C C . ARG A 1 110 ? -2.180 3.017 19.956 1.00 96.00 110 ARG A C 1
ATOM 781 O O . ARG A 1 110 ? -2.580 1.865 20.098 1.00 96.00 110 ARG A O 1
ATOM 788 N N . VAL A 1 111 ? -2.820 4.077 20.460 1.00 96.62 111 VAL A N 1
ATOM 789 C CA . VAL A 1 111 ? -3.983 4.000 21.367 1.00 96.62 111 VAL A CA 1
ATOM 790 C C . VAL A 1 111 ? -5.203 4.729 20.768 1.00 96.62 111 VAL A C 1
ATOM 792 O O . VAL A 1 111 ? -5.615 5.762 21.298 1.00 96.62 111 VAL A O 1
ATOM 795 N N . PRO A 1 112 ? -5.788 4.232 19.658 1.00 97.50 112 PRO A N 1
ATOM 796 C CA . PRO A 1 112 ? -6.950 4.859 19.009 1.00 97.50 112 PRO A CA 1
ATOM 797 C C . PRO A 1 112 ? -8.190 4.979 19.887 1.00 97.50 112 PRO A C 1
ATOM 799 O O . PRO A 1 112 ? -8.944 5.936 19.762 1.00 97.50 112 PRO A O 1
ATOM 802 N N . GLN A 1 113 ? -8.386 4.014 20.777 1.00 97.44 113 GLN A N 1
ATOM 803 C CA . GLN A 1 113 ? -9.529 3.937 21.677 1.00 97.44 113 GLN A CA 1
ATOM 804 C C . GLN A 1 113 ? -9.380 4.826 22.923 1.00 97.44 113 GLN A C 1
ATOM 806 O O . GLN A 1 113 ? -10.239 4.816 23.802 1.00 97.44 113 GLN A O 1
ATOM 811 N N . GLY A 1 114 ? -8.256 5.542 23.049 1.00 97.12 114 GLY A N 1
ATOM 812 C CA . GLY A 1 114 ? -8.044 6.491 24.136 1.00 97.12 114 GLY A CA 1
ATOM 813 C C . GLY A 1 114 ? -9.055 7.642 24.071 1.00 97.12 114 GLY A C 1
ATOM 814 O O . GLY A 1 114 ? -9.499 7.993 22.976 1.00 97.12 114 GLY A O 1
ATOM 815 N N . PRO A 1 115 ? -9.420 8.235 25.220 1.00 97.38 115 PRO A N 1
ATOM 816 C CA . PRO A 1 115 ? -10.378 9.329 25.250 1.00 97.38 115 PRO A CA 1
ATOM 817 C C . PRO A 1 115 ? -9.789 10.581 24.594 1.00 97.38 115 PRO A C 1
ATOM 819 O O . PRO A 1 115 ? -8.628 10.932 24.827 1.00 97.38 115 PRO A O 1
ATOM 822 N N . SER A 1 116 ? -10.606 11.268 23.808 1.00 97.81 116 SER A N 1
ATOM 823 C CA . SER A 1 116 ? -10.344 12.619 23.336 1.00 97.81 116 SER A CA 1
ATOM 824 C C . SER A 1 116 ? -10.694 13.663 24.399 1.00 97.81 116 SER A C 1
ATOM 826 O O . SER A 1 116 ? -11.217 13.342 25.471 1.00 97.81 116 SER A O 1
ATOM 828 N N . ILE A 1 117 ? -10.458 14.941 24.091 1.00 97.31 117 ILE A N 1
ATOM 829 C CA . ILE A 1 117 ? -10.916 16.075 24.910 1.00 97.31 117 ILE A CA 1
ATOM 830 C C . ILE A 1 117 ? -12.439 16.101 25.109 1.00 97.31 117 ILE A C 1
ATOM 832 O O . ILE A 1 117 ? -12.908 16.666 26.093 1.00 97.31 117 ILE A O 1
ATOM 836 N N . ASN A 1 118 ? -13.196 15.464 24.212 1.00 96.75 118 ASN A N 1
ATOM 837 C CA . ASN A 1 118 ? -14.651 15.360 24.274 1.00 96.75 118 ASN A CA 1
ATOM 838 C C . ASN A 1 118 ? -15.117 14.124 25.067 1.00 96.75 118 ASN A C 1
ATOM 840 O O . ASN A 1 118 ? -16.314 13.872 25.181 1.00 96.75 118 ASN A O 1
ATOM 844 N N . GLY A 1 119 ? -14.185 13.344 25.627 1.00 97.25 119 GLY A N 1
ATOM 845 C CA . GLY A 1 119 ? -14.478 12.168 26.448 1.00 97.25 119 GLY A CA 1
ATOM 846 C C . GLY A 1 119 ? -14.901 10.924 25.662 1.00 97.25 119 GLY A C 1
ATOM 847 O O . GLY A 1 119 ? -15.176 9.896 26.280 1.00 97.25 119 GLY A O 1
ATOM 848 N N . ILE A 1 120 ? -14.923 10.988 24.329 1.00 97.81 120 ILE A N 1
ATOM 849 C CA . ILE A 1 120 ? -15.205 9.849 23.444 1.00 97.81 120 ILE A CA 1
ATOM 850 C C . ILE A 1 120 ? -13.902 9.262 22.879 1.00 97.81 120 ILE A C 1
ATOM 852 O O . ILE A 1 120 ? -12.882 9.953 22.867 1.00 97.81 120 ILE A O 1
ATOM 856 N N . PRO A 1 121 ? -13.878 7.994 22.432 1.00 98.56 121 PRO A N 1
ATOM 857 C CA . PRO A 1 121 ? -12.687 7.422 21.807 1.00 98.56 121 PRO A CA 1
ATOM 858 C C . PRO A 1 121 ? -12.264 8.202 20.554 1.00 98.56 121 PRO A C 1
ATOM 860 O O . PRO A 1 121 ? -13.103 8.532 19.717 1.00 98.56 121 PRO A O 1
ATOM 863 N N . LEU A 1 122 ? -10.965 8.466 20.392 1.00 98.75 122 LEU A N 1
ATOM 864 C CA . LEU A 1 122 ? -10.453 9.289 19.286 1.00 98.75 122 LEU A CA 1
ATOM 865 C C . LEU A 1 122 ? -10.807 8.716 17.901 1.00 98.75 122 LEU A C 1
ATOM 867 O O . LEU A 1 122 ? -11.163 9.465 16.999 1.00 98.75 122 LEU A O 1
ATOM 871 N N . ASN A 1 123 ? -10.729 7.395 17.717 1.00 98.62 123 ASN A N 1
ATOM 872 C CA . ASN A 1 123 ? -11.118 6.745 16.458 1.00 98.62 123 ASN A CA 1
ATOM 873 C C . ASN A 1 123 ? -12.628 6.799 16.176 1.00 98.62 123 ASN A C 1
ATOM 875 O O . ASN A 1 123 ? -13.030 6.779 15.012 1.00 98.62 123 ASN A O 1
ATOM 879 N N . VAL A 1 124 ? -13.460 6.857 17.218 1.00 98.69 124 VAL A N 1
ATOM 880 C CA . VAL A 1 124 ? -14.906 7.075 17.081 1.00 98.69 124 VAL A CA 1
ATOM 881 C C . VAL A 1 124 ? -15.163 8.515 16.652 1.00 98.69 124 VAL A C 1
ATOM 883 O O . VAL A 1 124 ? -15.883 8.727 15.690 1.00 98.69 124 VAL A O 1
ATOM 886 N N . GLU A 1 125 ? -14.487 9.490 17.260 1.00 98.69 125 GLU A N 1
ATOM 887 C CA . GLU A 1 125 ? -14.636 10.904 16.890 1.00 98.69 125 GLU A CA 1
ATOM 888 C C . GLU A 1 125 ? -14.255 11.183 15.425 1.00 98.69 125 GLU A C 1
ATOM 890 O O . GLU A 1 125 ? -14.929 11.953 14.741 1.00 98.69 125 GLU A O 1
ATOM 895 N N . VAL A 1 126 ? -13.209 10.523 14.910 1.00 98.81 126 VAL A N 1
ATOM 896 C CA . VAL A 1 126 ? -12.859 10.599 13.478 1.00 98.81 126 VAL A CA 1
ATOM 897 C C . VAL A 1 126 ? -13.967 9.991 12.611 1.00 98.81 126 VAL A C 1
ATOM 899 O O . VAL A 1 126 ? -14.320 10.568 11.584 1.00 98.81 126 VAL A O 1
ATOM 902 N N . LEU A 1 127 ? -14.538 8.848 13.009 1.00 98.81 127 LEU A N 1
ATOM 903 C CA . LEU A 1 127 ? -15.625 8.213 12.260 1.00 98.81 127 LEU A CA 1
ATOM 904 C C . LEU A 1 127 ? -16.902 9.071 12.264 1.00 98.81 127 LEU A C 1
ATOM 906 O O . LEU A 1 127 ? -17.530 9.212 11.217 1.00 98.81 127 LEU A O 1
ATOM 910 N N . ASP A 1 128 ? -17.252 9.691 13.390 1.00 98.62 128 ASP A N 1
ATOM 911 C CA . ASP A 1 128 ? -18.400 10.599 13.503 1.00 98.62 128 ASP A CA 1
ATOM 912 C C . ASP A 1 128 ? -18.236 11.822 12.576 1.00 98.62 128 ASP A C 1
ATOM 914 O O . ASP A 1 128 ? -19.193 12.289 11.947 1.00 98.62 128 ASP A O 1
ATOM 918 N N . ALA A 1 129 ? -17.003 12.322 12.424 1.00 98.62 129 ALA A N 1
ATOM 919 C CA . ALA A 1 129 ? -16.686 13.386 11.474 1.00 98.62 129 ALA A CA 1
ATOM 920 C C . ALA A 1 129 ? -16.862 12.933 10.010 1.00 98.62 129 ALA A C 1
ATOM 922 O O . ALA A 1 129 ? -17.415 13.691 9.206 1.00 98.62 129 ALA A O 1
ATOM 923 N N . LEU A 1 130 ? -16.478 11.695 9.668 1.00 98.75 130 LEU A N 1
ATOM 924 C CA . LEU A 1 130 ? -16.765 11.109 8.349 1.00 98.75 130 LEU A CA 1
ATOM 925 C C . LEU A 1 130 ? -18.272 10.958 8.109 1.00 98.75 130 LEU A C 1
ATOM 927 O O . LEU A 1 130 ? -18.768 11.327 7.047 1.00 98.75 130 LEU A O 1
ATOM 931 N N . GLN A 1 131 ? -19.020 10.463 9.100 1.00 98.50 131 GLN A N 1
ATOM 932 C CA . GLN A 1 131 ? -20.482 10.339 9.028 1.00 98.50 131 GLN A CA 1
ATOM 933 C C . GLN A 1 131 ? -21.164 11.700 8.838 1.00 98.50 131 GLN A C 1
ATOM 935 O O . GLN A 1 131 ? -22.201 11.795 8.183 1.00 98.50 131 GLN A O 1
ATOM 940 N N . SER A 1 132 ? -20.544 12.763 9.349 1.00 98.06 132 SER A N 1
ATOM 941 C CA . SER A 1 132 ? -20.972 14.152 9.154 1.00 98.06 132 SER A CA 1
ATOM 942 C C . SER A 1 132 ? -20.574 14.738 7.788 1.00 98.06 132 SER A C 1
ATOM 944 O O . SER A 1 132 ? -20.827 15.914 7.529 1.00 98.06 132 SER A O 1
ATOM 946 N N . GLY A 1 133 ? -19.961 13.943 6.906 1.00 97.62 133 GLY A N 1
ATOM 947 C CA . GLY A 1 133 ? -19.619 14.318 5.533 1.00 97.62 133 GLY A CA 1
ATOM 948 C C . GLY A 1 133 ? -18.243 14.961 5.358 1.00 97.62 133 GLY A C 1
ATOM 949 O O . GLY A 1 133 ? -17.964 15.502 4.288 1.00 97.62 133 GLY A O 1
ATOM 950 N N . GLN A 1 134 ? -17.376 14.933 6.374 1.00 98.56 134 GLN A N 1
ATOM 951 C CA . GLN A 1 134 ? -16.000 15.396 6.203 1.00 98.56 134 GLN A CA 1
ATOM 952 C C . GLN A 1 134 ? -15.176 14.396 5.383 1.00 98.56 134 GLN A C 1
ATOM 954 O O . GLN A 1 134 ? -15.356 13.186 5.487 1.00 98.56 134 GLN A O 1
ATOM 959 N N . SER A 1 135 ? -14.221 14.909 4.603 1.00 98.62 135 SER A N 1
ATOM 960 C CA . SER A 1 135 ? -13.203 14.078 3.943 1.00 98.62 135 SER A CA 1
ATOM 961 C C . SER A 1 135 ? -12.296 13.385 4.964 1.00 98.62 135 SER A C 1
ATOM 963 O O . SER A 1 135 ? -12.101 13.915 6.065 1.00 98.62 135 SER A O 1
ATOM 965 N N . ALA A 1 136 ? -11.621 12.309 4.551 1.00 98.69 136 ALA A N 1
ATOM 966 C CA . ALA A 1 136 ? -10.625 11.614 5.375 1.00 98.69 136 ALA A CA 1
ATOM 967 C C . ALA A 1 136 ? -9.558 12.547 5.978 1.00 98.69 136 ALA A C 1
ATOM 969 O O . ALA A 1 136 ? -9.201 12.409 7.153 1.00 98.69 136 ALA A O 1
ATOM 970 N N . GLN A 1 137 ? -9.075 13.516 5.193 1.00 98.75 137 GLN A N 1
ATOM 971 C CA . GLN A 1 137 ? -8.098 14.505 5.645 1.00 98.75 137 GLN A CA 1
ATOM 972 C C . GLN A 1 137 ? -8.676 15.414 6.731 1.00 98.75 137 GLN A C 1
ATOM 974 O O . GLN A 1 137 ? -8.157 15.436 7.844 1.00 98.75 137 GLN A O 1
ATOM 979 N N . ALA A 1 138 ? -9.770 16.117 6.424 1.00 98.75 138 ALA A N 1
ATOM 980 C CA . ALA A 1 138 ? -10.390 17.069 7.344 1.00 98.75 138 ALA A CA 1
ATOM 981 C C . ALA A 1 138 ? -10.765 16.428 8.692 1.00 98.75 138 ALA A C 1
ATOM 983 O O . ALA A 1 138 ? -10.410 16.979 9.732 1.00 98.75 138 ALA A O 1
ATOM 984 N N . ALA A 1 139 ? -11.384 15.241 8.670 1.00 98.75 139 ALA A N 1
ATOM 985 C CA . ALA A 1 139 ? -11.767 14.506 9.876 1.00 98.75 139 ALA A CA 1
ATOM 986 C C . ALA A 1 139 ? -10.553 14.141 10.747 1.00 98.75 139 ALA A C 1
ATOM 988 O O . ALA A 1 139 ? -10.573 14.276 11.971 1.00 98.75 139 ALA A O 1
ATOM 989 N N . THR A 1 140 ? -9.466 13.692 10.115 1.00 98.75 140 THR A N 1
ATOM 990 C CA . THR A 1 140 ? -8.238 13.319 10.827 1.00 98.75 140 THR A CA 1
ATOM 991 C C . THR A 1 140 ? -7.550 14.547 11.420 1.00 98.75 140 THR A C 1
ATOM 993 O O . THR A 1 140 ? -7.201 14.561 12.603 1.00 98.75 140 THR A O 1
ATOM 996 N N . GLU A 1 141 ? -7.367 15.591 10.612 1.00 98.75 141 GLU A N 1
ATOM 997 C CA . GLU A 1 141 ? -6.688 16.820 11.014 1.00 98.75 141 GLU A CA 1
ATOM 998 C C . GLU A 1 141 ? -7.437 17.530 12.141 1.00 98.75 141 GLU A C 1
ATOM 1000 O O . GLU A 1 141 ? -6.801 17.952 13.108 1.00 98.75 141 GLU A O 1
ATOM 1005 N N . SER A 1 142 ? -8.771 17.615 12.076 1.00 98.38 142 SER A N 1
ATOM 1006 C CA . SER A 1 142 ? -9.567 18.279 13.110 1.00 98.38 142 SER A CA 1
ATOM 1007 C C . SER A 1 142 ? -9.429 17.589 14.466 1.00 98.38 142 SER A C 1
ATOM 1009 O O . SER A 1 142 ? -9.177 18.254 15.475 1.00 98.38 142 SER A O 1
ATOM 1011 N N . VAL A 1 143 ? -9.528 16.254 14.500 1.00 98.69 143 VAL A N 1
ATOM 1012 C CA . VAL A 1 143 ? -9.419 15.486 15.749 1.00 98.69 143 VAL A CA 1
ATOM 1013 C C . VAL A 1 143 ? -8.001 15.564 16.310 1.00 98.69 143 VAL A C 1
ATOM 1015 O O . VAL A 1 143 ? -7.826 15.796 17.508 1.00 98.69 143 VAL A O 1
ATOM 1018 N N . LEU A 1 144 ? -6.968 15.431 15.475 1.00 98.56 144 LEU A N 1
ATOM 1019 C CA . LEU A 1 144 ? -5.580 15.513 15.938 1.00 98.56 144 LEU A CA 1
ATOM 1020 C C . LEU A 1 144 ? -5.177 16.926 16.376 1.00 98.56 144 LEU A C 1
ATOM 1022 O O . LEU A 1 144 ? -4.429 17.065 17.347 1.00 98.56 144 LEU A O 1
ATOM 1026 N N . ALA A 1 145 ? -5.680 17.969 15.710 1.00 98.44 145 ALA A N 1
ATOM 1027 C CA . ALA A 1 145 ? -5.443 19.359 16.093 1.00 98.44 145 ALA A CA 1
ATOM 1028 C C . ALA A 1 145 ? -6.055 19.684 17.462 1.00 98.44 145 ALA A C 1
ATOM 1030 O O . ALA A 1 145 ? -5.425 20.368 18.269 1.00 98.44 145 ALA A O 1
ATOM 1031 N N . ALA A 1 146 ? -7.244 19.147 17.752 1.00 98.31 146 ALA A N 1
ATOM 1032 C CA . ALA A 1 146 ? -7.888 19.263 19.058 1.00 98.31 146 ALA A CA 1
ATOM 1033 C C . ALA A 1 146 ? -7.196 18.419 20.150 1.00 98.31 146 ALA A C 1
ATOM 1035 O O . ALA A 1 146 ? -7.268 18.748 21.334 1.00 98.31 146 ALA A O 1
ATOM 1036 N N . ASN A 1 147 ? -6.482 17.355 19.763 1.00 98.56 147 ASN A N 1
ATOM 1037 C CA . ASN A 1 147 ? -5.867 16.388 20.674 1.00 98.56 147 ASN A CA 1
ATOM 1038 C C . ASN A 1 147 ? -4.341 16.235 20.451 1.00 98.56 147 ASN A C 1
ATOM 1040 O O . ASN A 1 147 ? -3.850 15.117 20.267 1.00 98.56 147 ASN A O 1
ATOM 1044 N N . PRO A 1 148 ? -3.524 17.307 20.527 1.00 98.12 148 PRO A N 1
ATOM 1045 C CA . PRO A 1 148 ? -2.114 17.254 20.120 1.00 98.12 148 PRO A CA 1
ATOM 1046 C C . PRO A 1 148 ? -1.235 16.343 20.999 1.00 98.12 148 PRO A C 1
ATOM 1048 O O . PRO A 1 148 ? -0.144 15.934 20.590 1.00 98.12 148 PRO A O 1
ATOM 1051 N N . GLN A 1 149 ? -1.697 16.035 22.217 1.00 98.06 149 GLN A N 1
ATOM 1052 C CA . GLN A 1 149 ? -1.027 15.154 23.181 1.00 98.06 149 GLN A CA 1
ATOM 1053 C C . GLN A 1 149 ? -1.526 13.700 23.142 1.00 98.06 149 GLN A C 1
ATOM 1055 O O . GLN A 1 149 ? -1.060 12.874 23.939 1.00 98.06 149 GLN A O 1
ATOM 1060 N N . ALA A 1 150 ? -2.450 13.370 22.234 1.00 98.19 150 ALA A N 1
ATOM 1061 C CA . ALA A 1 150 ? -2.892 11.999 22.038 1.00 98.19 150 ALA A CA 1
ATOM 1062 C C . ALA A 1 150 ? -1.722 11.106 21.598 1.00 98.19 150 ALA A C 1
ATOM 1064 O O . ALA A 1 150 ? -0.835 11.514 20.846 1.00 98.19 150 ALA A O 1
ATOM 1065 N N . ASP A 1 151 ? -1.706 9.871 22.092 1.00 97.81 151 ASP A N 1
ATOM 1066 C CA . ASP A 1 151 ? -0.736 8.849 21.696 1.00 97.81 151 ASP A CA 1
ATOM 1067 C C . ASP A 1 151 ? -1.350 7.978 20.594 1.00 97.81 151 ASP A C 1
ATOM 1069 O O . ASP A 1 151 ? -1.672 6.814 20.821 1.00 97.81 151 ASP A O 1
ATOM 1073 N N . VAL A 1 152 ? -1.582 8.583 19.425 1.00 98.50 152 VAL A N 1
ATOM 1074 C CA . VAL A 1 152 ? -2.216 7.950 18.260 1.00 98.50 152 VAL A CA 1
ATOM 1075 C C . VAL A 1 152 ? -1.670 8.506 16.942 1.00 98.50 152 VAL A C 1
ATOM 1077 O O . VAL A 1 152 ? -1.282 9.674 16.853 1.00 98.50 152 VAL A O 1
ATOM 1080 N N . GLY A 1 153 ? -1.652 7.665 15.915 1.00 98.62 153 GLY A N 1
ATOM 1081 C CA . GLY A 1 153 ? -1.605 8.094 14.520 1.00 98.62 153 GLY A CA 1
ATOM 1082 C C . GLY A 1 153 ? -2.668 7.353 13.724 1.00 98.62 153 GLY A C 1
ATOM 1083 O O . GLY A 1 153 ? -2.837 6.149 13.922 1.00 98.62 153 GLY A O 1
ATOM 1084 N N . PHE A 1 154 ? -3.394 8.066 12.870 1.00 98.88 154 PHE A N 1
ATOM 1085 C CA . PHE A 1 154 ? -4.549 7.548 12.140 1.00 98.88 154 PHE A CA 1
ATOM 1086 C C . PHE A 1 154 ? -4.223 7.244 10.688 1.00 98.88 154 PHE A C 1
ATOM 1088 O O . PHE A 1 154 ? -3.414 7.938 10.074 1.00 98.88 154 PHE A O 1
ATOM 1095 N N . ILE A 1 155 ? -4.904 6.233 10.152 1.00 98.94 155 ILE A N 1
ATOM 1096 C CA . ILE A 1 155 ? -5.140 6.065 8.722 1.00 98.94 155 ILE A CA 1
ATOM 1097 C C . ILE A 1 155 ? -6.654 6.014 8.530 1.00 98.94 155 ILE A C 1
ATOM 1099 O O . ILE A 1 155 ? -7.329 5.139 9.078 1.00 98.94 155 ILE A O 1
ATOM 1103 N N . THR A 1 156 ? -7.164 6.957 7.755 1.00 98.94 156 THR A N 1
ATOM 1104 C CA . THR A 1 156 ? -8.589 7.214 7.572 1.00 98.94 156 THR A CA 1
ATOM 1105 C C . THR A 1 156 ? -8.927 7.056 6.100 1.00 98.94 156 THR A C 1
ATOM 1107 O O . THR A 1 156 ? -8.226 7.605 5.250 1.00 98.94 156 THR A O 1
ATOM 1110 N N . ILE A 1 157 ? -9.990 6.315 5.802 1.00 98.88 157 ILE A N 1
ATOM 1111 C CA . ILE A 1 157 ? -10.565 6.183 4.463 1.00 98.88 157 ILE A CA 1
ATOM 1112 C C . ILE A 1 157 ? -11.991 6.718 4.519 1.00 98.88 157 ILE A C 1
ATOM 1114 O O . ILE A 1 157 ? -12.760 6.253 5.356 1.00 98.88 157 ILE A O 1
ATOM 1118 N N . ASP A 1 158 ? -12.344 7.663 3.650 1.00 98.50 158 ASP A N 1
ATOM 1119 C CA . ASP A 1 158 ? -13.732 8.116 3.487 1.00 98.50 158 ASP A CA 1
ATOM 1120 C C . ASP A 1 158 ? -14.491 7.284 2.439 1.00 98.50 158 ASP A C 1
ATOM 1122 O O . ASP A 1 158 ? -13.916 6.461 1.723 1.00 98.50 158 ASP A O 1
ATOM 1126 N N . ARG A 1 159 ? -15.807 7.492 2.326 1.00 94.81 159 ARG A N 1
ATOM 1127 C CA . ARG A 1 159 ? -16.664 6.768 1.371 1.00 94.81 159 ARG A CA 1
ATOM 1128 C C . ARG A 1 159 ? -16.247 6.949 -0.093 1.00 94.81 159 ARG A C 1
ATOM 1130 O O . ARG A 1 159 ? -16.557 6.096 -0.920 1.00 94.81 159 ARG A O 1
ATOM 1137 N N . GLN A 1 160 ? -15.576 8.046 -0.436 1.00 95.88 160 GLN A N 1
ATOM 1138 C CA . GLN A 1 160 ? -15.076 8.295 -1.791 1.00 95.88 160 GLN A CA 1
ATOM 1139 C C . GLN A 1 160 ? -13.752 7.566 -2.058 1.00 95.88 160 GLN A C 1
ATOM 1141 O O . GLN A 1 160 ? -13.195 7.681 -3.148 1.00 95.88 160 GLN A O 1
ATOM 1146 N N . GLY A 1 161 ? -13.246 6.815 -1.078 1.00 96.94 161 GLY A N 1
ATOM 1147 C CA . GLY A 1 161 ? -11.990 6.099 -1.183 1.00 96.94 161 GLY A CA 1
ATOM 1148 C C . GLY A 1 161 ? -10.773 7.011 -1.050 1.00 96.94 161 GLY A C 1
ATOM 1149 O O . GLY A 1 161 ? -9.671 6.601 -1.426 1.00 96.94 161 GLY A O 1
ATOM 1150 N N . ASN A 1 162 ? -10.921 8.238 -0.536 1.00 98.25 162 ASN A N 1
ATOM 1151 C CA . ASN A 1 162 ? -9.761 9.051 -0.190 1.00 98.25 162 ASN A CA 1
ATOM 1152 C C . ASN A 1 162 ? -9.130 8.499 1.076 1.00 98.25 162 ASN A C 1
ATOM 1154 O O . ASN A 1 162 ? -9.817 8.270 2.067 1.00 98.25 162 ASN A O 1
ATOM 1158 N N . LEU A 1 163 ? -7.814 8.318 1.031 1.00 98.75 163 LEU A N 1
ATOM 1159 C CA . LEU A 1 163 ? -7.023 7.827 2.144 1.00 98.75 163 LEU A CA 1
ATOM 1160 C C . LEU A 1 163 ? -6.158 8.969 2.664 1.00 98.75 163 LEU A C 1
ATOM 1162 O O . LEU A 1 163 ? -5.461 9.623 1.892 1.00 98.75 163 LEU A O 1
ATOM 1166 N N . TYR A 1 164 ? -6.174 9.184 3.972 1.00 98.81 164 TYR A N 1
ATOM 1167 C CA . TYR A 1 164 ? -5.285 10.126 4.638 1.00 98.81 164 TYR A CA 1
ATOM 1168 C C . TYR A 1 164 ? -4.647 9.471 5.855 1.00 98.81 164 TYR A C 1
ATOM 1170 O O . TYR A 1 164 ? -5.281 8.665 6.535 1.00 98.81 164 TYR A O 1
ATOM 1178 N N . LEU A 1 165 ? -3.391 9.808 6.141 1.00 98.50 165 LEU A N 1
ATOM 1179 C CA . LEU A 1 165 ? -2.702 9.320 7.329 1.00 98.50 165 LEU A CA 1
ATOM 1180 C C . LEU A 1 165 ? -1.897 10.415 8.013 1.00 98.50 165 LEU A C 1
ATOM 1182 O O . LEU A 1 165 ? -1.208 11.199 7.365 1.00 98.50 165 LEU A O 1
ATOM 1186 N N . GLN A 1 166 ? -1.957 10.439 9.341 1.00 98.62 166 GLN A N 1
ATOM 1187 C CA . GLN A 1 166 ? -1.243 11.431 10.130 1.00 98.62 166 GLN A CA 1
ATOM 1188 C C . GLN A 1 166 ? -1.005 10.951 11.560 1.00 98.62 166 GLN A C 1
ATOM 1190 O O . GLN A 1 166 ? -1.885 10.406 12.224 1.00 98.62 166 GLN A O 1
ATOM 1195 N N . ASN A 1 167 ? 0.195 11.229 12.064 1.00 98.69 167 ASN A N 1
ATOM 1196 C CA . ASN A 1 167 ? 0.534 11.075 13.474 1.00 98.69 167 ASN A CA 1
ATOM 1197 C C . ASN A 1 167 ? 0.160 12.327 14.266 1.00 98.69 167 ASN A C 1
ATOM 1199 O O . ASN A 1 167 ? 0.474 13.440 13.831 1.00 98.69 167 ASN A O 1
ATOM 1203 N N . ALA A 1 168 ? -0.379 12.148 15.477 1.00 98.56 168 ALA A N 1
ATOM 1204 C CA . ALA A 1 168 ? -0.475 13.237 16.443 1.00 98.56 168 ALA A CA 1
ATOM 1205 C C . ALA A 1 168 ? 0.920 13.849 16.708 1.00 98.56 168 ALA A C 1
ATOM 1207 O O . ALA A 1 168 ? 1.918 13.112 16.716 1.00 98.56 168 ALA A O 1
ATOM 1208 N N . PRO A 1 169 ? 1.025 15.157 17.015 1.00 98.25 169 PRO A N 1
ATOM 1209 C CA . PRO A 1 169 ? 2.300 15.814 17.318 1.00 98.25 169 PRO A CA 1
ATOM 1210 C C . PRO A 1 169 ? 3.144 15.101 18.384 1.00 98.25 169 PRO A C 1
ATOM 1212 O O . PRO A 1 169 ? 4.372 15.085 18.304 1.00 98.25 169 PRO A O 1
ATOM 1215 N N . ARG A 1 170 ? 2.514 14.477 19.388 1.00 97.81 170 ARG A N 1
ATOM 1216 C CA . ARG A 1 170 ? 3.218 13.658 20.386 1.00 97.81 170 ARG A CA 1
ATOM 1217 C C . ARG A 1 170 ? 3.867 12.409 19.786 1.00 97.81 170 ARG A C 1
ATOM 1219 O O . ARG A 1 170 ? 4.998 12.090 20.148 1.00 97.81 170 ARG A O 1
ATOM 1226 N N . VAL A 1 171 ? 3.172 11.706 18.894 1.00 97.94 171 VAL A N 1
ATOM 1227 C CA . VAL A 1 171 ? 3.671 10.478 18.255 1.00 97.94 171 VAL A CA 1
ATOM 1228 C C . VAL A 1 171 ? 4.794 10.784 17.268 1.00 97.94 171 VAL A C 1
ATOM 1230 O O . VAL A 1 171 ? 5.765 10.035 17.226 1.00 97.94 171 VAL A O 1
ATOM 1233 N N . GLN A 1 172 ? 4.732 11.915 16.559 1.00 97.19 172 GLN A N 1
ATOM 1234 C CA . GLN A 1 172 ? 5.791 12.351 15.634 1.00 97.19 172 GLN A CA 1
ATOM 1235 C C . GLN A 1 172 ? 7.170 12.494 16.298 1.00 97.19 172 GLN A C 1
ATOM 1237 O O . GLN A 1 172 ? 8.191 12.353 15.637 1.00 97.19 172 GLN A O 1
ATOM 1242 N N . LYS A 1 173 ? 7.218 12.748 17.612 1.00 97.19 173 LYS A N 1
ATOM 1243 C CA . LYS A 1 173 ? 8.471 12.891 18.376 1.00 97.19 173 LYS A CA 1
ATOM 1244 C C . LYS A 1 173 ? 9.133 11.558 18.723 1.00 97.19 173 LYS A C 1
ATOM 1246 O O . LYS A 1 173 ? 10.206 11.545 19.324 1.00 97.19 173 LYS A O 1
ATOM 1251 N N . ARG A 1 174 ? 8.480 10.432 18.440 1.00 96.50 174 ARG A N 1
ATOM 1252 C CA . ARG A 1 174 ? 9.004 9.112 18.779 1.00 96.50 174 ARG A CA 1
ATOM 1253 C C . ARG A 1 174 ? 10.128 8.710 17.813 1.00 96.50 174 ARG A C 1
ATOM 1255 O O . ARG A 1 174 ? 9.977 8.892 16.611 1.00 96.50 174 ARG A O 1
ATOM 1262 N N . PRO A 1 175 ? 11.210 8.082 18.302 1.00 96.25 175 PRO A N 1
ATOM 1263 C CA . PRO A 1 175 ? 12.315 7.636 17.451 1.00 96.25 175 PRO A CA 1
ATOM 1264 C C . PRO A 1 175 ? 12.053 6.286 16.758 1.00 96.25 175 PRO A C 1
ATOM 1266 O O . PRO A 1 175 ? 12.891 5.811 16.000 1.00 96.25 175 PRO A O 1
ATOM 1269 N N . ASP A 1 176 ? 10.931 5.629 17.059 1.00 96.81 176 ASP A N 1
ATOM 1270 C CA . ASP A 1 176 ? 10.639 4.241 16.692 1.00 96.81 176 ASP A CA 1
ATOM 1271 C C . ASP A 1 176 ? 9.406 4.106 15.787 1.00 96.81 176 ASP A C 1
ATOM 1273 O O . ASP A 1 176 ? 8.712 3.090 15.853 1.00 96.81 176 ASP A O 1
ATOM 1277 N N . ILE A 1 177 ? 9.100 5.135 14.992 1.00 97.44 177 ILE A N 1
ATOM 1278 C CA . ILE A 1 177 ? 7.964 5.157 14.060 1.00 97.44 177 ILE A CA 1
ATOM 1279 C C . ILE A 1 177 ? 8.407 4.868 12.626 1.00 97.44 177 ILE A C 1
ATOM 1281 O O . ILE A 1 177 ? 9.529 5.189 12.239 1.00 97.44 177 ILE A O 1
ATOM 1285 N N . GLY A 1 178 ? 7.491 4.311 11.840 1.00 97.75 178 GLY A N 1
ATOM 1286 C CA . GLY A 1 178 ? 7.617 4.199 10.391 1.00 97.75 178 GLY A CA 1
ATOM 1287 C C . GLY A 1 178 ? 6.301 4.556 9.714 1.00 97.75 178 GLY A C 1
ATOM 1288 O O . GLY A 1 178 ? 5.223 4.329 10.269 1.00 97.75 178 GLY A O 1
ATOM 1289 N N . MET A 1 179 ? 6.403 5.162 8.534 1.00 98.38 179 MET A N 1
ATOM 1290 C CA . MET A 1 179 ? 5.270 5.677 7.774 1.00 98.38 179 MET A CA 1
ATOM 1291 C C . MET A 1 179 ? 5.534 5.541 6.277 1.00 98.38 179 MET A C 1
ATOM 1293 O O . MET A 1 179 ? 6.641 5.823 5.818 1.00 98.38 179 MET A O 1
ATOM 1297 N N . ALA A 1 180 ? 4.523 5.127 5.520 1.00 98.62 180 ALA A N 1
ATOM 1298 C CA . ALA A 1 180 ? 4.566 5.114 4.065 1.00 98.62 180 ALA A CA 1
ATOM 1299 C C . ALA A 1 180 ? 3.176 5.364 3.477 1.00 98.62 180 ALA A C 1
ATOM 1301 O O . ALA A 1 180 ? 2.164 4.978 4.061 1.00 98.62 180 ALA A O 1
ATOM 1302 N N . TYR A 1 181 ? 3.161 5.992 2.305 1.00 98.56 181 TYR A N 1
ATOM 1303 C CA . TYR A 1 181 ? 1.984 6.201 1.474 1.00 98.56 181 TYR A CA 1
ATOM 1304 C C . TYR A 1 181 ? 2.336 5.845 0.031 1.00 98.56 181 TYR A C 1
ATOM 1306 O O . TYR A 1 181 ? 3.455 6.119 -0.423 1.00 98.56 181 TYR A O 1
ATOM 1314 N N . ARG A 1 182 ? 1.401 5.215 -0.670 1.00 98.31 182 ARG A N 1
ATOM 1315 C CA . ARG A 1 182 ? 1.465 4.935 -2.103 1.00 98.31 182 ARG A CA 1
ATOM 1316 C C . ARG A 1 182 ? 0.143 5.320 -2.733 1.00 98.31 182 ARG A C 1
ATOM 1318 O O . ARG A 1 182 ? -0.907 5.101 -2.134 1.00 98.31 182 ARG A O 1
ATOM 1325 N N . GLU A 1 183 ? 0.229 5.868 -3.932 1.00 97.62 183 GLU A N 1
ATOM 1326 C CA . GLU A 1 183 ? -0.919 6.237 -4.740 1.00 97.62 183 GLU A CA 1
ATOM 1327 C C . GLU A 1 183 ? -0.589 6.036 -6.212 1.00 97.62 183 GLU A C 1
ATOM 1329 O O . GLU A 1 183 ? 0.533 6.307 -6.644 1.00 97.62 183 GLU A O 1
ATOM 1334 N N . ASP A 1 184 ? -1.573 5.557 -6.962 1.00 95.25 184 ASP A N 1
ATOM 1335 C CA . ASP A 1 184 ? -1.533 5.462 -8.410 1.00 95.25 184 ASP A CA 1
ATOM 1336 C C . ASP A 1 184 ? -2.770 6.163 -8.962 1.00 95.25 184 ASP A C 1
ATOM 1338 O O . ASP A 1 184 ? -3.904 5.725 -8.767 1.00 95.25 184 ASP A O 1
ATOM 1342 N N . ALA A 1 185 ? -2.549 7.287 -9.641 1.00 91.19 185 ALA A N 1
ATOM 1343 C CA . ALA A 1 185 ? -3.632 8.120 -10.148 1.00 91.19 185 ALA A CA 1
ATOM 1344 C C . ALA A 1 185 ? -4.429 7.437 -11.273 1.00 91.19 185 ALA A C 1
ATOM 1346 O O . ALA A 1 185 ? -5.588 7.784 -11.483 1.00 91.19 185 ALA A O 1
ATOM 1347 N N . ALA A 1 186 ? -3.824 6.485 -11.997 1.00 88.62 186 ALA A N 1
ATOM 1348 C CA . ALA A 1 186 ? -4.469 5.804 -13.117 1.00 88.62 186 ALA A CA 1
ATOM 1349 C C . ALA A 1 186 ? -5.544 4.813 -12.645 1.00 88.62 186 ALA A C 1
ATOM 1351 O O . ALA A 1 186 ? -6.641 4.778 -13.198 1.00 88.62 186 ALA A O 1
ATOM 1352 N N . THR A 1 187 ? -5.242 4.036 -11.608 1.00 89.94 187 THR A N 1
ATOM 1353 C CA . THR A 1 187 ? -6.159 3.052 -11.010 1.00 89.94 187 THR A CA 1
ATOM 1354 C C . THR A 1 187 ? -6.961 3.614 -9.835 1.00 89.94 187 THR A C 1
ATOM 1356 O O . THR A 1 187 ? -7.947 3.009 -9.417 1.00 89.94 187 THR A O 1
ATOM 1359 N N . GLY A 1 188 ? -6.539 4.751 -9.274 1.00 93.75 188 GLY A N 1
ATOM 1360 C CA . GLY A 1 188 ? -7.077 5.2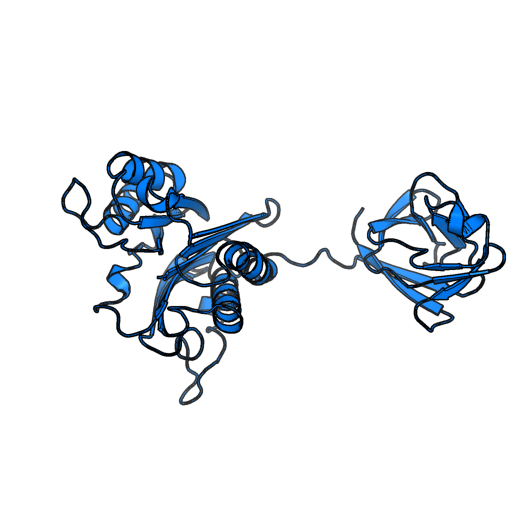96 -8.028 1.00 93.75 188 GLY A CA 1
ATOM 1361 C C . GLY A 1 188 ? -6.648 4.516 -6.780 1.00 93.75 188 GLY A C 1
ATOM 1362 O O . GLY A 1 188 ? -7.173 4.781 -5.697 1.00 93.75 188 GLY A O 1
ATOM 1363 N N . ALA A 1 189 ? -5.718 3.562 -6.908 1.00 97.81 189 ALA A N 1
ATOM 1364 C CA . ALA A 1 189 ? -5.218 2.766 -5.797 1.00 97.81 189 ALA A CA 1
ATOM 1365 C C . ALA A 1 189 ? -4.448 3.637 -4.799 1.00 97.81 189 ALA A C 1
ATOM 1367 O O . ALA A 1 189 ? -3.565 4.405 -5.181 1.00 97.81 189 ALA A O 1
ATOM 1368 N N . LYS A 1 190 ? -4.741 3.477 -3.508 1.00 98.69 190 LYS A N 1
ATOM 1369 C CA . LYS A 1 190 ? -4.070 4.158 -2.394 1.00 98.69 190 LYS A CA 1
ATOM 1370 C C . LYS A 1 190 ? -3.764 3.157 -1.293 1.00 98.69 190 LYS A C 1
ATOM 1372 O O . LYS A 1 190 ? -4.616 2.338 -0.957 1.00 98.69 190 LYS A O 1
ATOM 1377 N N . LEU A 1 191 ? -2.586 3.253 -0.685 1.00 98.88 191 LEU A N 1
ATOM 1378 C CA . LEU A 1 191 ? -2.197 2.427 0.457 1.00 98.88 191 LEU A CA 1
ATOM 1379 C C . LEU A 1 191 ? -1.393 3.246 1.465 1.00 98.88 191 LEU A C 1
ATOM 1381 O O . LEU A 1 191 ? -0.415 3.904 1.114 1.00 98.88 191 LEU A O 1
ATOM 1385 N N . GLY A 1 192 ? -1.792 3.173 2.731 1.00 98.81 192 GLY A N 1
ATOM 1386 C CA . GLY A 1 192 ? -1.120 3.803 3.860 1.00 98.81 192 GLY A CA 1
ATOM 1387 C C . GLY A 1 192 ? -0.618 2.776 4.870 1.00 98.81 192 GLY A C 1
ATOM 1388 O O . GLY A 1 192 ? -1.306 1.802 5.172 1.00 98.81 192 GLY A O 1
ATOM 1389 N N . VAL A 1 193 ? 0.563 3.027 5.436 1.00 98.88 193 VAL A N 1
ATOM 1390 C CA . VAL A 1 193 ? 1.142 2.248 6.538 1.00 98.88 193 VAL A CA 1
ATOM 1391 C C . VAL A 1 193 ? 1.617 3.195 7.630 1.00 98.88 193 VAL A C 1
ATOM 1393 O O . VAL A 1 193 ? 2.368 4.132 7.360 1.00 98.88 193 VAL A O 1
ATOM 1396 N N . LEU A 1 194 ? 1.244 2.901 8.874 1.00 98.62 194 LEU A N 1
ATOM 1397 C CA . LEU A 1 194 ? 1.797 3.511 10.081 1.00 98.62 194 LEU A CA 1
ATOM 1398 C C . LEU A 1 194 ? 2.218 2.410 11.041 1.00 98.62 194 LEU A C 1
ATOM 1400 O O . LEU A 1 194 ? 1.455 1.486 11.304 1.00 98.62 194 LEU A O 1
ATOM 1404 N N . HIS A 1 195 ? 3.403 2.504 11.629 1.00 98.25 195 HIS A N 1
ATOM 1405 C CA . HIS A 1 195 ? 3.763 1.609 12.720 1.00 98.25 195 HIS A CA 1
ATOM 1406 C C . HIS A 1 195 ? 4.653 2.272 13.752 1.00 98.25 195 HIS A C 1
ATOM 1408 O O . HIS A 1 195 ? 5.213 3.349 13.554 1.00 98.25 195 HIS A O 1
ATOM 1414 N N . ASN A 1 196 ? 4.773 1.610 14.899 1.00 97.19 196 ASN A N 1
ATOM 1415 C CA . ASN A 1 196 ? 5.775 1.956 15.889 1.00 97.19 196 ASN A CA 1
ATOM 1416 C C . ASN A 1 196 ? 6.319 0.714 16.607 1.00 97.19 196 ASN A C 1
ATOM 1418 O O . ASN A 1 196 ? 5.577 -0.250 16.823 1.00 97.19 196 ASN A O 1
ATOM 1422 N N . ALA A 1 197 ? 7.554 0.804 17.108 1.00 94.94 197 ALA A N 1
ATOM 1423 C CA . ALA A 1 197 ? 8.213 -0.235 17.909 1.00 94.94 197 ALA A CA 1
ATOM 1424 C C . ALA A 1 197 ? 8.212 -1.624 17.239 1.00 94.94 197 ALA A C 1
ATOM 1426 O O . ALA A 1 197 ? 8.141 -2.654 17.912 1.00 94.94 197 ALA A O 1
ATOM 1427 N N . ILE A 1 198 ? 8.254 -1.635 15.906 1.00 97.12 198 ILE A N 1
ATOM 1428 C CA . ILE A 1 198 ? 8.480 -2.824 15.089 1.00 97.12 198 ILE A CA 1
ATOM 1429 C C . ILE A 1 198 ? 9.696 -2.499 14.227 1.00 97.12 198 ILE A C 1
ATOM 1431 O O . ILE A 1 198 ? 9.643 -1.578 13.413 1.00 97.12 198 ILE A O 1
ATOM 1435 N N . SER A 1 199 ? 10.804 -3.185 14.491 1.00 96.88 199 SER A N 1
ATOM 1436 C CA . SER A 1 199 ? 12.090 -2.972 13.830 1.00 96.88 199 SER A CA 1
ATOM 1437 C C . SER A 1 199 ? 12.175 -3.820 12.554 1.00 96.88 199 SER A C 1
ATOM 1439 O O . SER A 1 199 ? 11.717 -4.966 12.587 1.00 96.88 199 SER A O 1
ATOM 1441 N N . PRO A 1 200 ? 12.771 -3.314 11.459 1.00 97.00 200 PRO A N 1
ATOM 1442 C CA . PRO A 1 200 ? 13.454 -2.017 11.339 1.00 97.00 200 PRO A CA 1
ATOM 1443 C C . PRO A 1 200 ? 12.486 -0.825 11.233 1.00 97.00 200 PRO A C 1
ATOM 1445 O O . PRO A 1 200 ? 11.562 -0.839 10.431 1.00 97.00 200 PRO A O 1
ATOM 1448 N N . TYR A 1 201 ? 12.701 0.232 12.026 1.00 94.44 201 TYR A N 1
ATOM 1449 C CA . TYR A 1 201 ? 11.699 1.300 12.182 1.00 94.44 201 TYR A CA 1
ATOM 1450 C C . TYR A 1 201 ? 11.450 2.115 10.906 1.00 94.44 201 TYR A C 1
ATOM 1452 O O . TYR A 1 201 ? 10.303 2.361 10.557 1.00 94.44 201 TYR A O 1
ATOM 1460 N N . SER A 1 202 ? 12.505 2.523 10.199 1.00 91.69 202 SER A N 1
ATOM 1461 C CA . SER A 1 202 ? 12.381 3.414 9.039 1.00 91.69 202 SER A CA 1
ATOM 1462 C C . SER A 1 202 ? 12.084 2.682 7.730 1.00 91.69 202 SER A C 1
ATOM 1464 O O . SER A 1 202 ? 11.386 3.224 6.878 1.00 91.69 202 SER A O 1
ATOM 1466 N N . SER A 1 203 ? 12.607 1.467 7.549 1.00 97.00 203 SER A N 1
ATOM 1467 C CA . SER A 1 203 ? 12.519 0.741 6.275 1.00 97.00 203 SER A CA 1
ATOM 1468 C C . SER A 1 203 ? 11.336 -0.219 6.178 1.00 97.00 203 SER A C 1
ATOM 1470 O O . SER A 1 203 ? 10.948 -0.572 5.065 1.00 97.00 203 SER A O 1
ATOM 1472 N N . LEU A 1 204 ? 10.736 -0.622 7.305 1.00 98.25 204 LEU A N 1
ATOM 1473 C CA . LEU A 1 204 ? 9.626 -1.573 7.296 1.00 98.25 204 LEU A CA 1
ATOM 1474 C C . LEU A 1 204 ? 8.395 -1.010 6.578 1.00 98.25 204 LEU A C 1
ATOM 1476 O O . LEU A 1 204 ? 7.903 -1.655 5.659 1.00 98.25 204 LEU A O 1
ATOM 1480 N N . ALA A 1 205 ? 7.921 0.184 6.950 1.00 98.25 205 ALA A N 1
ATOM 1481 C CA . ALA A 1 205 ? 6.749 0.803 6.324 1.00 98.25 205 ALA A CA 1
ATOM 1482 C C . ALA A 1 205 ? 6.865 0.924 4.788 1.00 98.25 205 ALA A C 1
ATOM 1484 O O . ALA A 1 205 ? 5.958 0.447 4.107 1.00 98.25 205 ALA A O 1
ATOM 1485 N N . PRO A 1 206 ? 7.947 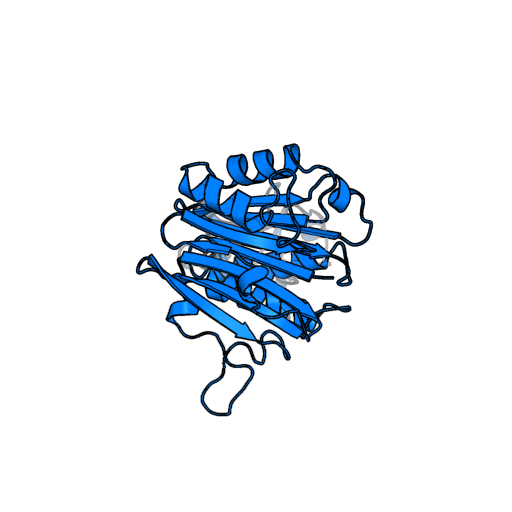1.497 4.216 1.00 98.44 206 PRO A N 1
ATOM 1486 C CA . PRO A 1 206 ? 8.123 1.548 2.765 1.00 98.44 206 PRO A CA 1
ATOM 1487 C C . PRO A 1 206 ? 8.115 0.168 2.099 1.00 98.44 206 PRO A C 1
ATOM 1489 O O . PRO A 1 206 ? 7.420 -0.014 1.104 1.00 98.44 206 PRO A O 1
ATOM 1492 N N . LEU A 1 207 ? 8.825 -0.812 2.672 1.00 98.38 207 LEU A N 1
ATOM 1493 C CA . LEU A 1 207 ? 8.906 -2.167 2.123 1.00 98.38 207 LEU A CA 1
ATOM 1494 C C . LEU A 1 207 ? 7.530 -2.838 2.046 1.00 98.38 207 LEU A C 1
ATOM 1496 O O . LEU A 1 207 ? 7.161 -3.398 1.015 1.00 98.38 207 LEU A O 1
ATOM 1500 N N . VAL A 1 208 ? 6.771 -2.803 3.140 1.00 98.31 208 VAL A N 1
ATOM 1501 C CA . VAL A 1 208 ? 5.476 -3.496 3.200 1.00 98.31 208 VAL A CA 1
ATOM 1502 C C . VAL A 1 208 ? 4.410 -2.756 2.400 1.00 98.31 208 VAL A C 1
ATOM 1504 O O . VAL A 1 208 ? 3.542 -3.404 1.818 1.00 98.31 208 VAL A O 1
ATOM 1507 N N . ALA A 1 209 ? 4.513 -1.424 2.305 1.00 98.50 209 ALA A N 1
ATOM 1508 C CA . ALA A 1 209 ? 3.685 -0.636 1.405 1.00 98.50 209 ALA A CA 1
ATOM 1509 C C . ALA A 1 209 ? 3.928 -1.032 -0.055 1.00 98.50 209 ALA A C 1
ATOM 1511 O O . ALA A 1 209 ? 2.963 -1.281 -0.764 1.00 98.50 209 ALA A O 1
ATOM 1512 N N . ASP A 1 210 ? 5.184 -1.179 -0.491 1.00 98.00 210 ASP A N 1
ATOM 1513 C CA . ASP A 1 210 ? 5.502 -1.600 -1.863 1.00 98.00 210 ASP A CA 1
ATOM 1514 C C . ASP A 1 210 ? 5.005 -3.015 -2.180 1.00 98.00 210 ASP A C 1
ATOM 1516 O O . ASP A 1 210 ? 4.602 -3.284 -3.310 1.00 98.00 210 ASP A O 1
ATOM 1520 N N . ILE A 1 211 ? 5.045 -3.931 -1.208 1.00 98.06 211 ILE A N 1
ATOM 1521 C CA . ILE A 1 211 ? 4.545 -5.301 -1.387 1.00 98.06 211 ILE A CA 1
ATOM 1522 C C . ILE A 1 211 ? 3.021 -5.309 -1.511 1.00 98.06 211 ILE A C 1
ATOM 1524 O O . ILE A 1 211 ? 2.502 -5.908 -2.448 1.00 98.06 211 ILE A O 1
ATOM 1528 N N . GLY A 1 212 ? 2.309 -4.631 -0.605 1.00 98.12 212 GLY A N 1
ATOM 1529 C CA . GLY A 1 212 ? 0.850 -4.548 -0.674 1.00 98.12 212 GLY A CA 1
ATOM 1530 C C . GLY A 1 212 ? 0.369 -3.803 -1.917 1.00 98.12 212 GLY A C 1
ATOM 1531 O O . GLY A 1 212 ? -0.554 -4.246 -2.589 1.00 98.12 212 GLY A O 1
ATOM 1532 N N . PHE A 1 213 ? 1.029 -2.701 -2.272 1.00 97.81 213 PHE A N 1
ATOM 1533 C CA . PHE A 1 213 ? 0.607 -1.840 -3.375 1.00 97.81 213 PHE A CA 1
ATOM 1534 C C . PHE A 1 213 ? 0.709 -2.529 -4.742 1.00 97.81 213 PHE A C 1
ATOM 1536 O O . PHE A 1 213 ? -0.146 -2.326 -5.599 1.00 97.81 213 PHE A O 1
ATOM 1543 N N . ARG A 1 214 ? 1.678 -3.439 -4.924 1.00 95.94 214 ARG A N 1
ATOM 1544 C CA . ARG A 1 214 ? 1.769 -4.296 -6.123 1.00 95.94 214 ARG A CA 1
ATOM 1545 C C . ARG A 1 214 ? 0.581 -5.241 -6.304 1.00 95.94 214 ARG A C 1
ATOM 1547 O O . ARG A 1 214 ? 0.383 -5.739 -7.402 1.00 95.94 214 ARG A O 1
ATOM 1554 N N . CYS A 1 215 ? -0.196 -5.514 -5.256 1.00 95.88 215 CYS A N 1
ATOM 1555 C CA . CYS A 1 215 ? -1.433 -6.286 -5.387 1.00 95.88 215 CYS A CA 1
ATOM 1556 C C . CYS A 1 215 ? -2.586 -5.450 -5.966 1.00 95.88 215 CYS A C 1
ATOM 1558 O O . CYS A 1 215 ? -3.575 -6.021 -6.420 1.00 95.88 215 CYS A O 1
ATOM 1560 N N . MET A 1 216 ? -2.474 -4.118 -5.922 1.00 96.81 216 MET A N 1
ATOM 1561 C CA . MET A 1 216 ? -3.523 -3.178 -6.336 1.00 96.81 216 MET A CA 1
ATOM 1562 C C . MET A 1 216 ? -3.304 -2.619 -7.739 1.00 96.81 216 MET A C 1
ATOM 1564 O O . MET A 1 216 ? -4.261 -2.218 -8.394 1.00 96.81 216 MET A O 1
ATOM 1568 N N . VAL A 1 217 ? -2.048 -2.566 -8.182 1.00 93.31 217 VAL A N 1
ATOM 1569 C CA . VAL A 1 217 ? -1.657 -1.984 -9.467 1.00 93.31 217 VAL A CA 1
ATOM 1570 C C . VAL A 1 217 ? -1.059 -3.076 -10.336 1.00 93.31 217 VAL A C 1
ATOM 1572 O O . VAL A 1 217 ? -0.139 -3.780 -9.912 1.00 93.31 217 VAL A O 1
ATOM 1575 N N . GLU A 1 218 ? -1.572 -3.219 -11.555 1.00 80.81 218 GLU A N 1
ATOM 1576 C CA . GLU A 1 218 ? -0.982 -4.133 -12.525 1.00 80.81 218 GLU A CA 1
ATOM 1577 C C . GLU A 1 218 ? 0.441 -3.675 -12.887 1.00 80.81 218 GLU A C 1
ATOM 1579 O O . GLU A 1 218 ? 0.685 -2.476 -13.059 1.00 80.81 218 GLU A O 1
ATOM 1584 N N . PRO A 1 219 ? 1.405 -4.603 -13.027 1.00 75.75 219 PRO A N 1
ATOM 1585 C CA . PRO A 1 219 ? 2.677 -4.280 -13.652 1.00 75.75 219 PRO A CA 1
ATOM 1586 C C . PRO A 1 219 ? 2.437 -3.666 -15.031 1.00 75.75 219 PRO A C 1
ATOM 1588 O O . PRO A 1 219 ? 1.506 -4.066 -15.732 1.00 75.75 219 PRO A O 1
ATOM 1591 N N . ALA A 1 220 ? 3.304 -2.737 -15.442 1.00 77.31 220 ALA A N 1
ATOM 1592 C CA . ALA A 1 220 ? 3.241 -2.185 -16.789 1.00 77.31 220 ALA A CA 1
ATOM 1593 C C . ALA A 1 220 ? 3.193 -3.342 -17.809 1.00 77.31 220 ALA A C 1
ATOM 1595 O O . ALA A 1 220 ? 4.055 -4.230 -17.753 1.00 77.31 220 ALA A O 1
ATOM 1596 N N . PRO A 1 221 ? 2.187 -3.381 -18.701 1.00 85.31 221 PRO A N 1
ATOM 1597 C CA . PRO A 1 221 ? 1.980 -4.535 -19.555 1.00 85.31 221 PRO A CA 1
ATOM 1598 C C . PRO A 1 221 ? 3.177 -4.715 -20.485 1.00 85.31 221 PRO A C 1
ATOM 1600 O O . PRO A 1 221 ? 3.757 -3.746 -20.988 1.00 85.31 221 PRO A O 1
ATOM 1603 N N . VAL A 1 222 ? 3.538 -5.972 -20.736 1.00 93.44 222 VAL A N 1
ATOM 1604 C CA . VAL A 1 222 ? 4.455 -6.309 -21.824 1.00 93.44 222 VAL A CA 1
ATOM 1605 C C . VAL A 1 222 ? 3.679 -6.147 -23.125 1.00 93.44 222 VAL A C 1
ATOM 1607 O O . VAL A 1 222 ? 2.766 -6.921 -23.401 1.00 93.44 222 VAL A O 1
ATOM 1610 N N . ILE A 1 223 ? 4.029 -5.133 -23.914 1.00 95.00 223 ILE A N 1
ATOM 1611 C CA . ILE A 1 223 ? 3.323 -4.823 -25.168 1.00 95.00 223 ILE A CA 1
ATOM 1612 C C . ILE A 1 223 ? 3.990 -5.458 -26.387 1.00 95.00 223 ILE A C 1
ATOM 1614 O O . ILE A 1 223 ? 3.417 -5.476 -27.473 1.00 95.00 223 ILE A O 1
ATOM 1618 N N . GLY A 1 224 ? 5.198 -5.989 -26.213 1.00 95.81 224 GLY A N 1
ATOM 1619 C CA . GLY A 1 224 ? 5.917 -6.669 -27.270 1.00 95.81 224 GLY A CA 1
ATOM 1620 C C . GLY A 1 224 ? 7.266 -7.205 -26.821 1.00 95.81 224 GLY A C 1
ATOM 1621 O O . GLY A 1 224 ? 7.697 -7.037 -25.677 1.00 95.81 224 GLY A O 1
ATOM 1622 N N . HIS A 1 225 ? 7.922 -7.866 -27.766 1.00 97.94 225 HIS A N 1
ATOM 1623 C CA . HIS A 1 225 ? 9.253 -8.425 -27.608 1.00 97.94 225 HIS A CA 1
ATOM 1624 C C . HIS A 1 225 ? 10.087 -8.106 -28.843 1.00 97.94 225 HIS A C 1
ATOM 1626 O O . HIS A 1 225 ? 9.543 -7.967 -29.938 1.00 97.94 225 HIS A O 1
ATOM 1632 N N . PHE A 1 226 ? 11.399 -8.037 -28.668 1.00 98.06 226 PHE A N 1
ATOM 1633 C CA . PHE A 1 226 ? 12.347 -8.110 -29.771 1.00 98.06 226 PHE A CA 1
ATOM 1634 C C . PHE A 1 226 ? 13.411 -9.161 -29.474 1.00 98.06 226 PHE A C 1
ATOM 1636 O O . PHE A 1 226 ? 13.679 -9.481 -28.314 1.00 98.06 226 PHE A O 1
ATOM 1643 N N . THR A 1 227 ? 14.021 -9.699 -30.520 1.00 98.38 227 THR A N 1
ATOM 1644 C CA . THR A 1 227 ? 15.145 -10.623 -30.418 1.00 98.38 227 THR A CA 1
ATOM 1645 C C . THR A 1 227 ? 16.424 -9.897 -30.783 1.00 98.38 227 THR A C 1
ATOM 1647 O O . THR A 1 227 ? 16.509 -9.228 -31.808 1.00 98.38 227 THR A O 1
ATOM 1650 N N . ILE A 1 228 ? 17.445 -10.062 -29.955 1.00 97.94 228 ILE A N 1
ATOM 1651 C CA . ILE A 1 228 ? 18.803 -9.628 -30.245 1.00 97.94 228 ILE A CA 1
ATOM 1652 C C . ILE A 1 228 ? 19.703 -10.855 -30.378 1.00 97.94 228 ILE A C 1
ATOM 1654 O O . ILE A 1 228 ? 19.532 -11.849 -29.670 1.00 97.94 228 ILE A O 1
ATOM 1658 N N . ALA A 1 229 ? 20.636 -10.808 -31.322 1.00 97.81 229 ALA A N 1
ATOM 1659 C CA . ALA A 1 229 ? 21.608 -11.862 -31.565 1.00 97.81 229 ALA A CA 1
ATOM 1660 C C . ALA A 1 229 ? 23.034 -11.328 -31.398 1.00 97.81 229 ALA A C 1
ATOM 1662 O O . ALA A 1 229 ? 23.295 -10.130 -31.516 1.00 97.81 229 ALA A O 1
ATOM 1663 N N . ALA A 1 230 ? 23.967 -12.237 -31.142 1.00 97.56 230 ALA A N 1
ATOM 1664 C CA . ALA A 1 230 ? 25.384 -11.959 -31.251 1.00 97.56 230 ALA A CA 1
ATOM 1665 C C . ALA A 1 230 ? 25.701 -11.435 -32.662 1.00 97.56 230 ALA A C 1
ATOM 1667 O O . ALA A 1 230 ? 25.126 -11.882 -33.655 1.00 97.56 230 ALA A O 1
ATOM 1668 N N . GLY A 1 231 ? 26.615 -10.477 -32.742 1.00 97.31 231 GLY A N 1
ATOM 1669 C CA . GLY A 1 231 ? 26.936 -9.729 -33.948 1.00 97.31 231 GLY A CA 1
ATOM 1670 C C . GLY A 1 231 ? 26.131 -8.441 -34.124 1.00 97.31 231 GLY A C 1
ATOM 1671 O O . GLY A 1 231 ? 26.441 -7.692 -35.043 1.00 97.31 231 GLY A O 1
ATOM 1672 N N . VAL A 1 232 ? 25.147 -8.130 -33.270 1.00 98.25 232 VAL A N 1
ATOM 1673 C CA . VAL A 1 232 ? 24.457 -6.830 -33.340 1.00 98.25 232 VAL A CA 1
ATOM 1674 C C . VAL A 1 232 ? 25.424 -5.705 -32.940 1.00 98.25 232 VAL A C 1
ATOM 1676 O O . VAL A 1 232 ? 26.039 -5.785 -31.870 1.00 98.25 232 VAL A O 1
ATOM 1679 N N . PRO A 1 233 ? 25.592 -4.663 -33.777 1.00 97.81 233 PRO A N 1
ATOM 1680 C CA . PRO A 1 233 ? 26.489 -3.556 -33.480 1.00 97.81 233 PRO A CA 1
ATOM 1681 C C . PRO A 1 233 ? 25.963 -2.726 -32.310 1.00 97.81 233 PRO A C 1
ATOM 1683 O O . PRO A 1 233 ? 24.762 -2.461 -32.203 1.00 97.81 233 PRO A O 1
ATOM 1686 N N . ILE A 1 234 ? 26.884 -2.271 -31.466 1.00 97.44 234 ILE A N 1
ATOM 1687 C CA . ILE A 1 234 ? 26.624 -1.298 -30.410 1.00 97.44 234 ILE A CA 1
ATOM 1688 C C . ILE A 1 234 ? 27.366 -0.003 -30.734 1.00 97.44 234 ILE A C 1
ATOM 1690 O O . ILE A 1 234 ? 28.564 -0.004 -31.010 1.00 97.44 234 ILE A O 1
ATOM 1694 N N . ILE A 1 235 ? 26.635 1.107 -30.756 1.00 97.12 235 ILE A N 1
ATOM 1695 C CA . ILE A 1 235 ? 27.138 2.420 -31.158 1.00 97.12 235 ILE A CA 1
ATOM 1696 C C . ILE A 1 235 ? 26.853 3.466 -30.088 1.00 97.12 235 ILE A C 1
ATOM 1698 O O . ILE A 1 235 ? 25.942 3.322 -29.277 1.00 97.12 235 ILE A O 1
ATOM 1702 N N . TYR A 1 236 ? 27.612 4.553 -30.121 1.00 96.81 236 TYR A N 1
ATOM 1703 C CA . TYR A 1 236 ? 27.436 5.657 -29.198 1.00 96.81 236 TYR A CA 1
ATOM 1704 C C . TYR A 1 236 ? 26.291 6.550 -29.675 1.00 96.81 236 TYR A C 1
ATOM 1706 O O . TYR A 1 236 ? 26.209 6.892 -30.858 1.00 96.81 236 TYR A O 1
ATOM 1714 N N . GLY A 1 237 ? 25.452 6.980 -28.743 1.00 96.19 237 GLY A N 1
ATOM 1715 C CA . GLY A 1 237 ? 24.484 8.046 -28.953 1.00 96.19 237 GLY A CA 1
ATOM 1716 C C . GLY A 1 237 ? 23.973 8.583 -27.625 1.00 96.19 237 GLY A C 1
ATOM 1717 O O . GLY A 1 237 ? 24.076 7.926 -26.600 1.00 96.19 237 GLY A O 1
ATOM 1718 N N . ASP A 1 238 ? 23.400 9.781 -27.633 1.00 94.88 238 ASP A N 1
ATOM 1719 C CA . ASP A 1 238 ? 23.063 10.485 -26.386 1.00 94.88 238 ASP A CA 1
ATOM 1720 C C . ASP A 1 238 ? 21.859 9.886 -25.633 1.00 94.88 238 ASP A C 1
ATOM 1722 O O . ASP A 1 238 ? 21.542 10.316 -24.526 1.00 94.88 238 ASP A O 1
ATOM 1726 N N . VAL A 1 239 ? 21.168 8.910 -26.231 1.00 96.00 239 VAL A N 1
ATOM 1727 C CA . VAL A 1 239 ? 19.986 8.256 -25.662 1.00 96.00 239 VAL A CA 1
ATOM 1728 C C . VAL A 1 239 ? 20.077 6.756 -25.897 1.00 96.00 239 VAL A C 1
ATOM 1730 O O . VAL A 1 239 ? 20.104 6.325 -27.054 1.00 96.00 239 VAL A O 1
ATOM 1733 N N . ASP A 1 240 ? 20.059 5.983 -24.809 1.00 98.06 240 ASP A N 1
ATOM 1734 C CA . ASP A 1 240 ? 20.066 4.524 -24.861 1.00 98.06 240 ASP A CA 1
ATOM 1735 C C . ASP A 1 240 ? 18.838 4.004 -25.618 1.00 98.06 240 ASP A C 1
ATOM 1737 O O . ASP A 1 240 ? 17.689 4.367 -25.330 1.00 98.06 240 ASP A O 1
ATOM 1741 N N . ALA A 1 241 ? 19.082 3.183 -26.636 1.00 98.12 241 ALA A N 1
ATOM 1742 C CA . ALA A 1 241 ? 18.037 2.680 -27.510 1.00 98.12 241 ALA A CA 1
ATOM 1743 C C . ALA A 1 241 ? 18.402 1.347 -28.164 1.00 98.12 241 ALA A C 1
ATOM 1745 O O . ALA A 1 241 ? 19.568 1.000 -28.320 1.00 98.12 241 ALA A O 1
ATOM 1746 N N . VAL A 1 242 ? 17.384 0.628 -28.617 1.00 98.31 242 VAL A N 1
ATOM 1747 C CA . VAL A 1 242 ? 17.521 -0.528 -29.498 1.00 98.31 242 VAL A CA 1
ATOM 1748 C C . VAL A 1 242 ? 16.677 -0.262 -30.730 1.00 98.31 242 VAL A C 1
ATOM 1750 O O . VAL A 1 242 ? 15.461 -0.108 -30.626 1.00 98.31 242 VAL A O 1
ATOM 1753 N N . ASP A 1 243 ? 17.316 -0.184 -31.893 1.00 98.44 243 ASP A N 1
ATOM 1754 C CA . ASP A 1 243 ? 16.602 -0.077 -33.160 1.00 98.44 243 ASP A CA 1
ATOM 1755 C C . ASP A 1 243 ? 16.289 -1.490 -33.668 1.00 98.44 243 ASP A C 1
ATOM 1757 O O . ASP A 1 243 ? 17.191 -2.318 -33.825 1.00 98.44 243 ASP A O 1
ATOM 1761 N N . VAL A 1 244 ? 15.009 -1.759 -33.909 1.00 98.44 244 VAL A N 1
ATOM 1762 C CA . VAL A 1 244 ? 14.474 -3.046 -34.359 1.00 98.44 244 VAL A CA 1
ATOM 1763 C C . VAL A 1 244 ? 13.841 -2.913 -35.743 1.00 98.44 244 VAL A C 1
ATOM 1765 O O . VAL A 1 244 ? 13.392 -1.830 -36.130 1.00 98.44 244 VAL A O 1
ATOM 1768 N N . ASP A 1 245 ? 13.815 -4.011 -36.491 1.00 97.62 245 ASP A N 1
ATOM 1769 C CA . ASP A 1 245 ? 13.119 -4.101 -37.777 1.00 97.62 245 ASP A CA 1
ATOM 1770 C C . ASP A 1 245 ? 11.635 -4.498 -37.636 1.00 97.62 245 ASP A C 1
ATOM 1772 O O . ASP A 1 245 ? 11.096 -4.610 -36.532 1.00 97.62 245 ASP A O 1
ATOM 1776 N N . GLU A 1 246 ? 10.970 -4.711 -38.776 1.00 96.06 246 GLU A N 1
ATOM 1777 C CA . GLU A 1 246 ? 9.551 -5.081 -38.861 1.00 96.06 246 GLU A CA 1
ATOM 1778 C C . GLU A 1 246 ? 9.221 -6.448 -38.231 1.00 96.06 246 GLU A C 1
ATOM 1780 O O . GLU A 1 246 ? 8.067 -6.699 -37.882 1.00 96.06 246 GLU A O 1
ATOM 1785 N N . TYR A 1 247 ? 10.222 -7.315 -38.045 1.00 96.31 247 TYR A N 1
ATOM 1786 C CA . TYR A 1 247 ? 10.084 -8.628 -37.411 1.00 96.31 247 TYR A CA 1
ATOM 1787 C C . TYR A 1 247 ? 10.474 -8.603 -35.929 1.00 96.31 247 TYR A C 1
ATOM 1789 O O . TYR A 1 247 ? 10.477 -9.646 -35.273 1.00 96.31 247 TYR A O 1
ATOM 1797 N N . GLY A 1 248 ? 10.809 -7.427 -35.390 1.00 96.25 248 GLY A N 1
ATOM 1798 C CA . GLY A 1 248 ? 11.290 -7.291 -34.024 1.00 96.25 248 GLY A CA 1
ATOM 1799 C C . GLY A 1 248 ? 12.688 -7.874 -33.840 1.00 96.25 248 GLY A C 1
ATOM 1800 O O . GLY A 1 248 ? 13.001 -8.364 -32.759 1.00 96.25 248 GLY A O 1
ATOM 1801 N N . VAL A 1 249 ? 13.540 -7.852 -34.865 1.00 98.06 249 VAL A N 1
ATOM 1802 C CA . VAL A 1 249 ? 14.955 -8.216 -34.730 1.00 98.06 249 VAL A CA 1
ATOM 1803 C C . VAL A 1 249 ? 15.778 -6.950 -34.523 1.00 98.06 249 VAL A C 1
ATOM 1805 O O . VAL A 1 249 ? 15.650 -5.978 -35.268 1.00 98.06 249 VAL A O 1
ATOM 1808 N N . ALA A 1 250 ? 16.621 -6.945 -33.491 1.00 98.25 250 ALA A N 1
ATOM 1809 C CA . ALA A 1 250 ? 17.515 -5.834 -33.200 1.00 98.25 250 ALA A CA 1
ATOM 1810 C C . ALA A 1 250 ? 18.565 -5.686 -34.308 1.00 98.25 250 ALA A C 1
ATOM 1812 O O . ALA A 1 250 ? 19.320 -6.611 -34.597 1.00 98.25 250 ALA A O 1
ATOM 1813 N N . GLN A 1 251 ? 18.625 -4.494 -34.892 1.00 98.31 251 GLN A N 1
ATOM 1814 C CA . GLN A 1 251 ? 19.558 -4.136 -35.958 1.00 98.31 251 GLN A CA 1
ATOM 1815 C C . GLN A 1 251 ? 20.778 -3.391 -35.409 1.00 98.31 251 GLN A C 1
ATOM 1817 O O . GLN A 1 251 ? 21.878 -3.516 -35.941 1.00 98.31 251 GLN A O 1
ATOM 1822 N N . ARG A 1 252 ? 20.597 -2.618 -34.330 1.00 97.81 252 ARG A N 1
ATOM 1823 C CA . ARG A 1 252 ? 21.685 -1.973 -33.583 1.00 97.81 252 ARG A CA 1
ATOM 1824 C C . ARG A 1 252 ? 21.250 -1.583 -32.175 1.00 97.81 252 ARG A C 1
ATOM 1826 O O . ARG A 1 252 ? 20.076 -1.303 -31.930 1.00 97.81 252 ARG A O 1
ATOM 1833 N N . VAL A 1 253 ? 22.227 -1.493 -31.283 1.00 98.06 253 VAL A N 1
ATOM 1834 C CA . VAL A 1 253 ? 22.082 -0.923 -29.942 1.00 98.06 253 VAL A CA 1
ATOM 1835 C C . VAL A 1 253 ? 22.770 0.436 -29.910 1.00 98.06 253 VAL A C 1
ATOM 1837 O O . VAL A 1 253 ? 23.894 0.585 -30.379 1.00 98.06 253 VAL A O 1
ATOM 1840 N N . VAL A 1 254 ? 22.092 1.436 -29.366 1.00 97.94 254 VAL A N 1
ATOM 1841 C CA . VAL A 1 254 ? 22.639 2.762 -29.088 1.00 97.94 254 VAL A CA 1
ATOM 1842 C C . VAL A 1 254 ? 22.842 2.860 -27.588 1.00 97.94 254 VAL A C 1
ATOM 1844 O O . VAL A 1 254 ? 21.913 2.590 -26.831 1.00 97.94 254 VAL A O 1
ATOM 1847 N N . THR A 1 255 ? 24.035 3.256 -27.163 1.00 96.62 255 THR A N 1
ATOM 1848 C CA . THR A 1 255 ? 24.357 3.460 -25.753 1.00 96.62 255 THR A CA 1
ATOM 1849 C C . THR A 1 255 ? 24.978 4.829 -25.514 1.00 96.62 255 THR A C 1
ATOM 1851 O O . THR A 1 255 ? 25.777 5.316 -26.319 1.00 96.62 255 THR A O 1
ATOM 1854 N N . SER A 1 256 ? 24.625 5.441 -24.389 1.00 95.19 256 SER A N 1
ATOM 1855 C CA . SER A 1 256 ? 25.228 6.687 -23.912 1.00 95.19 256 SER A CA 1
ATOM 1856 C C . SER A 1 256 ? 26.598 6.478 -23.253 1.00 95.19 256 SER A C 1
ATOM 1858 O O . SER A 1 256 ? 27.369 7.429 -23.094 1.00 95.19 256 SER A O 1
ATOM 1860 N N . ASP A 1 257 ? 26.967 5.232 -22.941 1.00 93.88 257 ASP A N 1
ATOM 1861 C CA . ASP A 1 257 ? 28.278 4.876 -22.402 1.00 93.88 257 ASP A CA 1
ATOM 1862 C C . ASP A 1 257 ? 29.282 4.580 -23.533 1.00 93.88 257 ASP A C 1
ATOM 1864 O O . ASP A 1 257 ? 29.375 3.469 -24.060 1.00 93.88 257 ASP A O 1
ATOM 1868 N N . ARG A 1 258 ? 30.115 5.581 -23.859 1.00 92.38 258 ARG A N 1
ATOM 1869 C CA . ARG A 1 258 ? 31.206 5.486 -24.858 1.00 92.38 258 ARG A CA 1
ATOM 1870 C C . ARG A 1 258 ? 32.147 4.309 -24.643 1.00 92.38 258 ARG A C 1
ATOM 1872 O O . ARG A 1 258 ? 32.781 3.823 -25.575 1.00 92.38 258 ARG A O 1
ATOM 1879 N N . THR A 1 259 ? 32.273 3.816 -23.419 1.00 91.38 259 THR A N 1
ATOM 1880 C CA . THR A 1 259 ? 33.225 2.740 -23.158 1.00 91.38 259 THR A CA 1
ATOM 1881 C C . THR A 1 259 ? 32.796 1.397 -23.757 1.00 91.38 259 THR A C 1
ATOM 1883 O O . THR A 1 259 ? 33.642 0.510 -23.840 1.00 91.38 259 THR A O 1
ATOM 1886 N N . PHE A 1 260 ? 31.541 1.249 -24.201 1.00 91.19 260 PHE A N 1
ATOM 1887 C CA . PHE A 1 260 ? 31.071 0.108 -24.998 1.00 91.19 260 PHE A CA 1
ATOM 1888 C C . PHE A 1 260 ? 31.400 0.211 -26.490 1.00 91.19 260 PHE A C 1
ATOM 1890 O O . PHE A 1 260 ? 31.360 -0.802 -27.182 1.00 91.19 260 PHE A O 1
ATOM 1897 N N . THR A 1 261 ? 31.738 1.397 -26.997 1.00 89.00 261 THR A N 1
ATOM 1898 C CA . THR A 1 261 ? 32.157 1.575 -28.395 1.00 89.00 261 THR A CA 1
ATOM 1899 C C . THR A 1 261 ? 33.661 1.637 -28.566 1.00 89.00 261 THR A C 1
ATOM 1901 O O . THR A 1 261 ? 34.180 1.260 -29.612 1.00 89.00 261 THR A O 1
ATOM 1904 N N . ASP A 1 262 ? 34.363 2.111 -27.541 1.00 89.62 262 ASP A N 1
ATOM 1905 C CA . ASP A 1 262 ? 35.781 2.443 -27.655 1.00 89.62 262 ASP A CA 1
ATOM 1906 C C . ASP A 1 262 ? 36.701 1.245 -27.366 1.00 89.62 262 ASP A C 1
ATOM 1908 O O . ASP A 1 262 ? 37.900 1.301 -27.643 1.00 89.62 262 ASP A O 1
ATOM 1912 N N . ARG A 1 263 ? 36.171 0.170 -26.766 1.00 90.88 263 ARG A N 1
ATOM 1913 C CA . ARG A 1 263 ? 36.938 -1.016 -26.359 1.00 90.88 263 ARG A CA 1
ATOM 1914 C C . ARG A 1 263 ? 36.054 -2.222 -26.069 1.00 90.88 263 ARG A C 1
ATOM 1916 O O . ARG A 1 263 ? 34.881 -2.089 -25.730 1.00 90.88 263 ARG A O 1
ATOM 1923 N N . ASP A 1 264 ? 36.684 -3.387 -26.094 1.00 95.50 264 ASP A N 1
ATOM 1924 C CA . ASP A 1 264 ? 36.092 -4.642 -25.649 1.00 95.50 264 ASP A CA 1
ATOM 1925 C C . ASP A 1 264 ? 35.829 -4.608 -24.137 1.00 95.50 264 ASP A C 1
ATOM 1927 O O . ASP A 1 264 ? 36.694 -4.197 -23.352 1.00 95.50 264 ASP A O 1
ATOM 1931 N N . ARG A 1 265 ? 34.634 -5.035 -23.713 1.00 94.88 265 ARG A N 1
ATOM 1932 C CA . ARG A 1 265 ? 34.256 -5.067 -22.292 1.00 94.88 265 ARG A CA 1
ATOM 1933 C C . ARG A 1 265 ? 33.072 -5.979 -21.999 1.00 94.88 265 ARG A C 1
ATOM 1935 O O . ARG A 1 265 ? 32.310 -6.353 -22.883 1.00 94.88 265 ARG A O 1
ATOM 1942 N N . SER A 1 266 ? 32.878 -6.247 -20.710 1.00 95.44 266 SER A N 1
ATOM 1943 C CA . SER A 1 266 ? 31.621 -6.762 -20.168 1.00 95.44 266 SER A CA 1
ATOM 1944 C C . SER A 1 266 ? 30.870 -5.669 -19.391 1.00 95.44 266 SER A C 1
ATOM 1946 O O . SER A 1 266 ? 31.486 -4.759 -18.818 1.00 95.44 266 SER A O 1
ATOM 1948 N N . GLY A 1 267 ? 29.539 -5.727 -19.393 1.00 93.62 267 GLY A N 1
ATOM 1949 C CA . GLY A 1 267 ? 28.665 -4.859 -18.602 1.00 93.62 267 GLY A CA 1
ATOM 1950 C C . GLY A 1 267 ? 27.256 -4.756 -19.183 1.00 93.62 267 GLY A C 1
ATOM 1951 O O . GLY A 1 267 ? 26.906 -5.488 -20.098 1.00 93.62 267 GLY A O 1
ATOM 1952 N N . VAL A 1 268 ? 26.455 -3.814 -18.691 1.00 92.44 268 VAL A N 1
ATOM 1953 C CA . VAL A 1 268 ? 25.103 -3.555 -19.211 1.00 92.44 268 VAL A CA 1
ATOM 1954 C C . VAL A 1 268 ? 25.189 -2.712 -20.484 1.00 92.44 268 VAL A C 1
ATOM 1956 O O . VAL A 1 268 ? 25.407 -1.510 -20.411 1.00 92.44 268 VAL A O 1
ATOM 1959 N N . GLY A 1 269 ? 25.073 -3.355 -21.649 1.00 88.75 269 GLY A N 1
ATOM 1960 C CA . GLY A 1 269 ? 25.058 -2.663 -22.947 1.00 88.75 269 GLY A CA 1
ATOM 1961 C C . GLY A 1 269 ? 23.658 -2.218 -23.387 1.00 88.75 269 GLY A C 1
ATOM 1962 O O . GLY A 1 269 ? 23.530 -1.392 -24.283 1.00 88.75 269 GLY A O 1
ATOM 1963 N N . ILE A 1 270 ? 22.616 -2.775 -22.764 1.00 95.38 270 ILE A N 1
ATOM 1964 C CA . ILE A 1 270 ? 21.206 -2.425 -22.967 1.00 95.38 270 ILE A CA 1
ATOM 1965 C C . ILE A 1 270 ? 20.615 -2.190 -21.579 1.00 95.38 270 ILE A C 1
ATOM 1967 O O . ILE A 1 270 ? 20.477 -3.134 -20.804 1.00 95.38 270 ILE A O 1
ATOM 1971 N N . TYR A 1 271 ? 20.298 -0.937 -21.271 1.00 95.12 271 TYR A N 1
ATOM 1972 C CA . TYR A 1 271 ? 19.779 -0.523 -19.967 1.00 95.12 271 TYR A CA 1
ATOM 1973 C C . TYR A 1 271 ? 18.267 -0.727 -19.854 1.00 95.12 271 TYR A C 1
ATOM 1975 O O . TYR A 1 271 ? 17.561 -0.804 -20.866 1.00 95.12 271 TYR A O 1
ATOM 1983 N N . LEU A 1 272 ? 17.761 -0.770 -18.625 1.00 94.69 272 LEU A N 1
ATOM 1984 C CA . LEU A 1 272 ? 16.348 -0.791 -18.295 1.00 94.69 272 LEU A CA 1
ATOM 1985 C C . LEU A 1 272 ? 15.754 0.521 -18.785 1.00 94.69 272 LEU A C 1
ATOM 1987 O O . LEU A 1 272 ? 16.330 1.590 -18.588 1.00 94.69 272 LEU A O 1
ATOM 1991 N N . HIS A 1 273 ? 14.601 0.435 -19.435 1.00 95.56 273 HIS A N 1
ATOM 1992 C CA . HIS A 1 273 ? 13.956 1.566 -20.088 1.00 95.56 273 HIS A CA 1
ATOM 1993 C C . HIS A 1 273 ? 14.768 2.224 -21.219 1.00 95.56 273 HIS A C 1
ATOM 1995 O O . HIS A 1 273 ? 14.476 3.364 -21.588 1.00 95.56 273 HIS A O 1
ATOM 2001 N N . SER A 1 274 ? 15.712 1.501 -21.835 1.00 97.44 274 SER A N 1
ATOM 2002 C CA . SER A 1 274 ? 16.247 1.879 -23.150 1.00 97.44 274 SER A CA 1
ATOM 2003 C C . SER A 1 274 ? 15.103 1.947 -24.160 1.00 97.44 274 SER A C 1
ATOM 2005 O O . SER A 1 274 ? 14.215 1.088 -24.166 1.00 97.44 274 SER A O 1
ATOM 2007 N N . ILE A 1 275 ? 15.118 2.958 -25.027 1.00 98.12 275 ILE A N 1
ATOM 2008 C CA . ILE A 1 275 ? 14.039 3.174 -25.994 1.00 98.12 275 ILE A CA 1
ATOM 2009 C C . ILE A 1 275 ? 14.092 2.089 -27.069 1.00 98.12 275 ILE A C 1
ATOM 2011 O O . ILE A 1 275 ? 15.074 1.980 -27.795 1.00 98.12 275 ILE A O 1
ATOM 2015 N N . VAL A 1 276 ? 13.015 1.336 -27.250 1.00 98.31 276 VAL A N 1
ATOM 2016 C CA . VAL A 1 276 ? 12.853 0.456 -28.411 1.00 98.31 276 VAL A CA 1
ATOM 2017 C C . VAL A 1 276 ? 12.315 1.287 -29.567 1.00 98.31 276 VAL A C 1
ATOM 2019 O O . VAL A 1 276 ? 11.291 1.959 -29.421 1.00 98.31 276 VAL A O 1
ATOM 2022 N N . ARG A 1 277 ? 13.002 1.271 -30.709 1.00 98.44 277 ARG A N 1
ATOM 2023 C CA . ARG A 1 277 ? 12.657 2.072 -31.885 1.00 98.44 277 ARG A CA 1
ATOM 2024 C C . ARG A 1 277 ? 12.417 1.201 -33.105 1.00 98.44 277 ARG A C 1
ATOM 2026 O O . ARG A 1 277 ? 13.237 0.352 -33.418 1.00 98.44 277 ARG A O 1
ATOM 2033 N N . HIS A 1 278 ? 11.356 1.484 -33.847 1.00 97.50 278 HIS A N 1
ATOM 2034 C CA . HIS A 1 278 ? 11.123 0.923 -35.176 1.00 97.50 278 HIS A CA 1
ATOM 2035 C C . HIS A 1 278 ? 11.016 2.077 -36.173 1.00 97.50 278 HIS A C 1
ATOM 2037 O O . HIS A 1 278 ? 10.265 3.027 -35.949 1.00 97.50 278 HIS A O 1
ATOM 2043 N N . ASN A 1 279 ? 11.819 2.044 -37.241 1.00 93.88 279 ASN A N 1
ATOM 2044 C CA . ASN A 1 279 ? 11.924 3.138 -38.219 1.00 93.88 279 ASN A CA 1
ATOM 2045 C C . ASN A 1 279 ? 12.151 4.522 -37.570 1.00 93.88 279 ASN A C 1
ATOM 2047 O O . ASN A 1 279 ? 11.584 5.531 -37.986 1.00 93.88 279 ASN A O 1
ATOM 2051 N N . GLY A 1 280 ? 12.968 4.562 -36.509 1.00 92.62 280 GLY A N 1
ATOM 2052 C CA .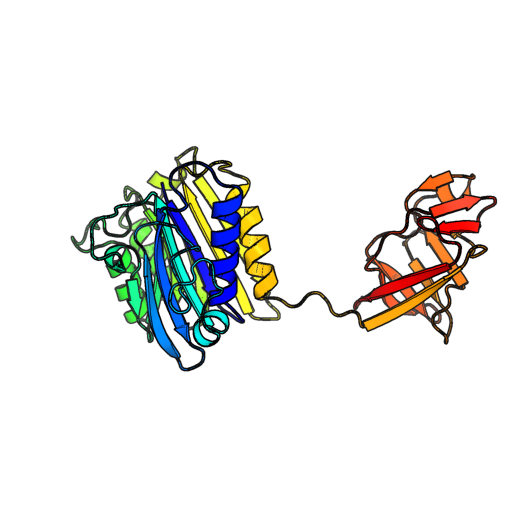 GLY A 1 280 ? 13.290 5.776 -35.752 1.00 92.62 280 GLY A CA 1
ATOM 2053 C C . GLY A 1 280 ? 12.199 6.263 -34.789 1.00 92.62 280 GLY A C 1
ATOM 2054 O O . GLY A 1 280 ? 12.449 7.195 -34.027 1.00 92.62 280 GLY A O 1
ATOM 2055 N N . GLN A 1 281 ? 11.018 5.641 -34.772 1.00 96.44 281 GLN A N 1
ATOM 2056 C CA . GLN A 1 281 ? 9.940 5.968 -33.838 1.00 96.44 281 GLN A CA 1
ATOM 2057 C C . GLN A 1 281 ? 10.032 5.110 -32.581 1.00 96.44 281 GLN A C 1
ATOM 2059 O O . GLN A 1 281 ? 10.212 3.900 -32.675 1.00 96.44 281 GLN A O 1
ATOM 2064 N N . ALA A 1 282 ? 9.881 5.726 -31.408 1.00 97.69 282 ALA A N 1
ATOM 2065 C CA . ALA A 1 282 ? 9.810 5.002 -30.145 1.00 97.69 282 ALA A CA 1
ATOM 2066 C C . ALA A 1 282 ? 8.525 4.163 -30.088 1.00 97.69 282 ALA A C 1
ATOM 2068 O O . ALA A 1 282 ? 7.424 4.708 -30.129 1.00 97.69 282 ALA A O 1
ATOM 2069 N N . ILE A 1 283 ? 8.683 2.847 -29.979 1.00 97.19 283 ILE A N 1
ATOM 2070 C CA . ILE A 1 283 ? 7.584 1.886 -29.832 1.00 97.19 283 ILE A CA 1
ATOM 2071 C C . ILE A 1 283 ? 7.496 1.311 -28.416 1.00 97.19 283 ILE A C 1
ATOM 2073 O O . ILE A 1 283 ? 6.489 0.698 -28.074 1.00 97.19 283 ILE A O 1
ATOM 2077 N N . GLY A 1 284 ? 8.517 1.526 -27.579 1.00 97.06 284 GLY A N 1
ATOM 2078 C CA . GLY A 1 284 ? 8.480 1.109 -26.183 1.00 97.06 284 GLY A CA 1
ATOM 2079 C C . GLY A 1 284 ? 9.772 1.335 -25.410 1.00 97.06 284 GLY A C 1
ATOM 2080 O O . GLY A 1 284 ? 10.683 2.026 -25.868 1.00 97.06 284 GLY A O 1
ATOM 2081 N N . LYS A 1 285 ? 9.838 0.721 -24.229 1.00 97.69 285 LYS A N 1
ATOM 2082 C CA . LYS A 1 285 ? 10.965 0.754 -23.289 1.00 97.69 285 LYS A CA 1
ATOM 2083 C C . LYS A 1 285 ? 11.298 -0.648 -22.795 1.00 97.69 285 LYS A C 1
ATOM 2085 O O . LYS A 1 285 ? 10.399 -1.372 -22.371 1.00 97.69 285 LYS A O 1
ATOM 2090 N N . THR A 1 286 ? 12.570 -1.035 -22.847 1.00 97.31 286 THR A N 1
ATOM 2091 C CA . THR A 1 286 ? 13.036 -2.354 -22.383 1.00 97.31 286 THR A CA 1
ATOM 2092 C C . THR A 1 286 ? 12.678 -2.600 -20.914 1.00 97.31 286 THR A C 1
ATOM 2094 O O . THR A 1 286 ? 12.772 -1.702 -20.080 1.00 97.31 286 THR A O 1
ATOM 2097 N N . LEU A 1 287 ? 12.307 -3.840 -20.588 1.00 95.19 287 LEU A N 1
ATOM 2098 C CA . LEU A 1 287 ? 12.001 -4.289 -19.219 1.00 95.19 287 LEU A CA 1
ATOM 2099 C C . LEU A 1 287 ? 13.096 -5.184 -18.615 1.00 95.19 287 LEU A C 1
ATOM 2101 O O . LEU A 1 287 ? 12.927 -5.723 -17.523 1.00 95.19 287 LEU A O 1
ATOM 2105 N N . PHE A 1 288 ? 14.202 -5.379 -19.334 1.00 93.94 288 PHE A N 1
ATOM 2106 C CA . PHE A 1 288 ? 15.277 -6.283 -18.945 1.00 93.94 288 PHE A CA 1
ATOM 2107 C C . PHE A 1 288 ? 16.647 -5.718 -19.331 1.00 93.94 288 PHE A C 1
ATOM 2109 O O . PHE A 1 288 ? 16.799 -5.142 -20.409 1.00 93.94 288 PHE A O 1
ATOM 2116 N N . GLU A 1 289 ? 17.634 -5.930 -18.458 1.00 94.88 289 GLU A N 1
ATOM 2117 C CA . GLU A 1 289 ? 19.034 -5.529 -18.628 1.00 94.88 289 GLU A CA 1
ATOM 2118 C C . GLU A 1 289 ? 19.929 -6.767 -18.751 1.00 94.88 289 GLU A C 1
ATOM 2120 O O . GLU A 1 289 ? 20.288 -7.370 -17.734 1.00 94.88 289 GLU A O 1
ATOM 2125 N N . PRO A 1 290 ? 20.314 -7.187 -19.968 1.00 95.69 290 PRO A N 1
ATOM 2126 C CA . PRO A 1 290 ? 21.302 -8.241 -20.113 1.00 95.69 290 PRO A CA 1
ATOM 2127 C C . PRO A 1 290 ? 22.700 -7.753 -19.719 1.00 95.69 290 PRO A C 1
ATOM 2129 O O . PRO A 1 290 ? 23.119 -6.645 -20.061 1.00 95.69 290 PRO A O 1
ATOM 2132 N N . ILE A 1 291 ? 23.480 -8.639 -19.096 1.00 96.19 291 ILE A N 1
ATOM 2133 C CA . ILE A 1 291 ? 24.936 -8.474 -19.047 1.00 96.19 291 ILE A CA 1
ATOM 2134 C C . ILE A 1 291 ? 25.477 -8.816 -20.434 1.00 96.19 291 ILE A C 1
ATOM 2136 O O . ILE A 1 291 ? 25.412 -9.965 -20.861 1.00 96.19 291 ILE A O 1
ATOM 2140 N N . CYS A 1 292 ? 26.010 -7.830 -21.138 1.00 96.50 292 CYS A N 1
ATOM 2141 C CA . CYS A 1 292 ? 26.602 -7.982 -22.456 1.00 96.50 292 CYS A CA 1
ATOM 2142 C C . CYS A 1 292 ? 28.114 -8.217 -22.362 1.00 96.50 292 CYS A C 1
ATOM 2144 O O . CYS A 1 292 ? 28.802 -7.632 -21.521 1.00 96.50 292 CYS A O 1
ATOM 2146 N N . ILE A 1 293 ? 28.640 -9.020 -23.281 1.00 97.19 293 ILE A N 1
ATOM 2147 C CA . ILE A 1 293 ? 30.049 -9.005 -23.678 1.00 97.19 293 ILE A CA 1
ATOM 2148 C C . ILE A 1 293 ? 30.109 -8.330 -25.041 1.00 97.19 293 ILE A C 1
ATOM 2150 O O . ILE A 1 293 ? 29.415 -8.746 -25.966 1.00 97.19 293 ILE A O 1
ATOM 2154 N N . VAL A 1 294 ? 30.926 -7.290 -25.161 1.00 96.69 294 VAL A N 1
ATOM 2155 C CA . VAL A 1 294 ? 31.124 -6.534 -26.396 1.00 96.69 294 VAL A CA 1
ATOM 2156 C C . VAL A 1 294 ? 32.569 -6.675 -26.838 1.00 96.69 294 VAL A C 1
ATOM 2158 O O . VAL A 1 294 ? 33.484 -6.499 -26.032 1.00 96.69 294 VAL A O 1
ATOM 2161 N N . SER A 1 295 ? 32.763 -6.984 -28.117 1.00 96.38 295 SER A N 1
ATOM 2162 C CA . SER A 1 295 ? 34.076 -7.032 -28.754 1.00 96.38 295 SER A CA 1
ATOM 2163 C C . SER A 1 295 ? 34.007 -6.422 -30.146 1.00 96.38 295 SER A C 1
ATOM 2165 O O . SER A 1 295 ? 33.056 -6.661 -30.893 1.00 96.38 295 SER A O 1
ATOM 2167 N N . GLY A 1 296 ? 34.983 -5.576 -30.475 1.00 93.81 296 GLY A N 1
ATOM 2168 C CA . GLY A 1 296 ? 35.059 -4.908 -31.772 1.00 93.81 296 GLY A CA 1
ATOM 2169 C C . GLY A 1 296 ? 33.802 -4.104 -32.125 1.00 93.81 296 GLY A C 1
ATOM 2170 O O . GLY A 1 296 ? 33.403 -4.096 -33.287 1.00 93.81 296 GLY A O 1
ATOM 2171 N N . GLY A 1 297 ? 33.137 -3.493 -31.137 1.00 94.25 297 GLY A N 1
ATOM 2172 C CA . GLY A 1 297 ? 31.900 -2.721 -31.334 1.00 94.25 297 GLY A CA 1
ATOM 2173 C C . GLY A 1 297 ? 30.645 -3.560 -31.607 1.00 94.25 297 GLY A C 1
ATOM 2174 O O . GLY A 1 297 ? 29.637 -3.021 -32.059 1.00 94.25 297 GLY A O 1
ATOM 2175 N N . HIS A 1 298 ? 30.683 -4.868 -31.343 1.00 97.25 298 HIS A N 1
ATOM 2176 C CA . HIS A 1 298 ? 29.547 -5.771 -31.522 1.00 97.25 298 HIS A CA 1
ATOM 2177 C C . HIS A 1 298 ? 29.266 -6.552 -30.244 1.00 97.25 298 HIS A C 1
ATOM 2179 O O . HIS A 1 298 ? 30.181 -6.931 -29.509 1.00 97.25 298 HIS A O 1
ATOM 2185 N N . ILE A 1 299 ? 27.991 -6.823 -29.988 1.00 97.06 299 ILE A N 1
ATOM 2186 C CA . ILE A 1 299 ? 27.571 -7.702 -28.900 1.00 97.06 299 ILE A CA 1
ATOM 2187 C C . ILE A 1 299 ? 27.937 -9.138 -29.274 1.00 97.06 299 ILE A C 1
ATOM 2189 O O . ILE A 1 299 ? 27.533 -9.627 -30.320 1.00 97.06 299 ILE A O 1
ATOM 2193 N N . VAL A 1 300 ? 28.698 -9.823 -28.429 1.00 97.56 300 VAL A N 1
ATOM 2194 C CA . VAL A 1 300 ? 29.125 -11.219 -28.627 1.00 97.56 300 VAL A CA 1
ATOM 2195 C C . VAL A 1 300 ? 28.256 -12.174 -27.815 1.00 97.56 300 VAL A C 1
ATOM 2197 O O . VAL A 1 300 ? 27.937 -13.269 -28.267 1.00 97.56 300 VAL A O 1
ATOM 2200 N N . GLU A 1 301 ? 27.854 -11.747 -26.622 1.00 97.12 301 GLU A N 1
ATOM 2201 C CA . GLU A 1 301 ? 27.074 -12.554 -25.689 1.00 97.12 301 GLU A CA 1
ATOM 2202 C C . GLU A 1 301 ? 26.179 -11.653 -24.839 1.00 97.12 301 GLU A C 1
ATOM 2204 O O . GLU A 1 301 ? 26.542 -10.515 -24.536 1.00 97.12 301 GLU A O 1
ATOM 2209 N N . MET A 1 302 ? 25.019 -12.171 -24.444 1.00 96.69 302 MET A N 1
ATOM 2210 C CA . MET A 1 302 ? 24.049 -11.531 -23.562 1.00 96.69 302 MET A CA 1
ATOM 2211 C C . MET A 1 302 ? 23.614 -12.538 -22.499 1.00 96.69 302 MET A C 1
ATOM 2213 O O . MET A 1 302 ? 22.884 -13.482 -22.786 1.00 96.69 302 MET A O 1
ATOM 2217 N N . SER A 1 303 ? 24.053 -12.336 -21.258 1.00 94.56 303 SER A N 1
ATOM 2218 C CA . SER A 1 303 ? 23.718 -13.169 -20.095 1.00 94.56 303 SER A CA 1
ATOM 2219 C C . SER A 1 303 ? 23.925 -14.673 -20.342 1.00 94.56 303 SER A C 1
ATOM 2221 O O . SER A 1 303 ? 23.031 -15.475 -20.066 1.00 94.56 303 SER A O 1
ATOM 2223 N N . GLY A 1 304 ? 25.077 -15.068 -20.897 1.00 95.31 304 GLY A N 1
ATOM 2224 C CA . GLY A 1 304 ? 25.370 -16.471 -21.211 1.00 95.31 304 GLY A CA 1
ATOM 2225 C C . GLY A 1 304 ? 24.827 -16.962 -22.554 1.00 95.31 304 GLY A C 1
ATOM 2226 O O . GLY A 1 304 ? 24.997 -18.137 -22.874 1.00 95.31 304 GLY A O 1
ATOM 2227 N N . GLN A 1 305 ? 24.137 -16.116 -23.327 1.00 97.06 305 GLN A N 1
ATOM 2228 C CA . GLN A 1 305 ? 23.424 -16.523 -24.539 1.00 97.06 305 GLN A CA 1
ATOM 2229 C C . GLN A 1 305 ? 23.880 -15.731 -25.767 1.00 97.06 305 GLN A C 1
ATOM 2231 O O . GLN A 1 305 ? 24.173 -14.539 -25.694 1.00 97.06 305 GLN A O 1
ATOM 2236 N N . THR A 1 306 ? 23.890 -16.385 -26.928 1.00 97.56 306 THR A N 1
ATOM 2237 C CA . THR A 1 306 ? 24.173 -15.745 -28.226 1.00 97.56 306 THR A CA 1
ATOM 2238 C C . THR A 1 306 ? 22.922 -15.174 -28.889 1.00 97.56 306 THR A C 1
ATOM 2240 O O . THR A 1 306 ? 23.018 -14.492 -29.903 1.00 97.56 306 THR A O 1
ATOM 2243 N N . SER A 1 307 ? 21.741 -15.429 -28.333 1.00 97.56 307 SER A N 1
ATOM 2244 C CA . SER A 1 307 ? 20.495 -14.787 -28.724 1.00 97.56 307 SER A CA 1
ATOM 2245 C C . SER A 1 307 ? 19.598 -14.652 -27.506 1.00 97.56 307 SER A C 1
ATOM 2247 O O . SER A 1 307 ? 19.570 -15.546 -26.664 1.00 97.56 307 SER A O 1
ATOM 2249 N N . LEU A 1 308 ? 18.894 -13.530 -27.403 1.00 97.44 308 LEU A N 1
ATOM 2250 C CA . LEU A 1 308 ? 18.027 -13.227 -26.277 1.00 97.44 308 LEU A CA 1
ATOM 2251 C C . LEU A 1 308 ? 16.763 -12.520 -26.766 1.00 97.44 308 LEU A C 1
ATOM 2253 O O . LEU A 1 308 ? 16.830 -11.615 -27.597 1.00 97.44 308 LEU A O 1
ATOM 2257 N N . GLN A 1 309 ? 15.615 -12.916 -26.222 1.00 97.75 309 GLN A N 1
ATOM 2258 C CA . GLN A 1 309 ? 14.363 -12.189 -26.390 1.00 97.75 309 GLN A CA 1
ATOM 2259 C C . GLN A 1 309 ? 14.185 -11.210 -25.224 1.00 97.75 309 GLN A C 1
ATOM 2261 O O . GLN A 1 309 ? 14.268 -11.607 -24.064 1.00 97.75 309 GLN A O 1
ATOM 2266 N N . ILE A 1 310 ? 13.940 -9.938 -25.531 1.00 97.44 310 ILE A N 1
ATOM 2267 C CA . ILE A 1 310 ? 13.761 -8.867 -24.549 1.00 97.44 310 ILE A CA 1
ATOM 2268 C C . ILE A 1 310 ? 12.348 -8.304 -24.687 1.00 97.44 310 ILE A C 1
ATOM 2270 O O . ILE A 1 310 ? 11.934 -7.876 -25.765 1.00 97.44 310 ILE A O 1
ATOM 2274 N N . SER A 1 311 ? 11.606 -8.302 -23.582 1.00 97.06 311 SER A N 1
ATOM 2275 C CA . SER A 1 311 ? 10.290 -7.673 -23.475 1.00 97.06 311 SER A CA 1
ATOM 2276 C C . SER A 1 311 ? 10.399 -6.155 -23.335 1.00 97.06 311 SER A C 1
ATOM 2278 O O . SER A 1 311 ? 11.330 -5.644 -22.701 1.00 97.06 311 SER A O 1
ATOM 2280 N N . TYR A 1 312 ? 9.407 -5.434 -23.853 1.00 96.56 312 TYR A N 1
ATOM 2281 C CA . TYR A 1 312 ? 9.271 -3.993 -23.657 1.00 96.56 312 TYR A CA 1
ATOM 2282 C C . TYR A 1 312 ? 7.838 -3.585 -23.294 1.00 96.56 312 TYR A C 1
ATOM 2284 O O . TYR A 1 312 ? 6.872 -4.288 -23.601 1.00 96.56 312 TYR A O 1
ATOM 2292 N N . THR A 1 313 ? 7.717 -2.442 -22.620 1.00 95.88 313 THR A N 1
ATOM 2293 C CA . THR A 1 313 ? 6.443 -1.800 -22.258 1.00 95.88 313 THR A CA 1
ATOM 2294 C C . THR A 1 313 ? 6.257 -0.480 -23.012 1.00 95.88 313 THR A C 1
ATOM 2296 O O . THR A 1 313 ? 7.089 -0.128 -23.852 1.00 95.88 313 THR A O 1
ATOM 2299 N N . HIS A 1 314 ? 5.167 0.239 -22.737 1.00 90.62 314 HIS A N 1
ATOM 2300 C CA . HIS A 1 314 ? 4.884 1.546 -23.325 1.00 90.62 314 HIS A CA 1
ATOM 2301 C C . HIS A 1 314 ? 6.034 2.559 -23.103 1.00 90.62 314 HIS A C 1
ATOM 2303 O O . HIS A 1 314 ? 6.768 2.452 -22.115 1.00 90.62 314 HIS A O 1
ATOM 2309 N N . PRO A 1 315 ? 6.224 3.517 -24.034 1.00 80.62 315 PRO A N 1
ATOM 2310 C CA . PRO A 1 315 ? 7.213 4.587 -23.904 1.00 80.62 315 PRO A CA 1
ATOM 2311 C C . PRO A 1 315 ? 7.015 5.490 -22.685 1.00 80.62 315 PRO A C 1
ATOM 2313 O O . PRO A 1 315 ? 5.893 5.584 -22.149 1.00 80.62 315 PRO A O 1
#

InterPro domains:
  IPR054236 Domain of unknown function DUF6963 [PF22288] (2-222)
  IPR055683 Domain of unknown function DUF7259 [PF23920] (231-306)

Foldseek 3Di:
DKKKKKKAFFQGLQLRLQLLVLLVVPKDFFFQAKKWKWFQFPVLDIDIFIDQHRHSQASDADVPHTNDGDPPRSRGTRIMMMMGTHGDDDPPPCLQKDADSQQWIKHKEDQQQDQAPVRGRLSVQLSVVSVVVDAQVVSQCVSLVRHLPDQIKIWIATNVRDTDIGDRVNNVPDPFKEWDWDADPVRRMIMIMIYGRIPPHHVSRVVSSVRSSCSRDPDFDQPDKAKEFWFAFEEEDCAWAFEAEPVRYTNHTYDPDCVLQPAWDWAFSHDFQGFYDYPNDGPFGWHDTWTFTGHNRTTHDTNNHRMDMITTGHD